Protein AF-A0A8J2Y6F0-F1 (afdb_monomer_lite)

Structure (mmCIF, N/CA/C/O backbone):
data_AF-A0A8J2Y6F0-F1
#
_entry.id   AF-A0A8J2Y6F0-F1
#
loop_
_atom_site.group_PDB
_atom_site.id
_atom_site.type_symbol
_atom_site.label_atom_id
_atom_site.label_alt_id
_atom_site.label_comp_id
_atom_site.label_asym_id
_atom_site.label_entity_id
_atom_site.label_seq_id
_atom_site.pdbx_PDB_ins_code
_atom_site.Cartn_x
_atom_site.Cartn_y
_atom_site.Cartn_z
_atom_site.occupancy
_atom_site.B_iso_or_equiv
_atom_site.auth_seq_id
_atom_site.auth_comp_id
_atom_site.auth_asym_id
_atom_site.auth_atom_id
_atom_site.pdbx_PDB_model_num
ATOM 1 N N . MET A 1 1 ? 3.097 15.045 -37.991 1.00 33.97 1 MET A N 1
ATOM 2 C CA . MET A 1 1 ? 2.426 16.139 -37.262 1.00 33.97 1 MET A CA 1
ATOM 3 C C . MET A 1 1 ? 0.934 15.902 -37.355 1.00 33.97 1 MET A C 1
ATOM 5 O O . MET A 1 1 ? 0.362 16.078 -38.419 1.00 33.97 1 MET A O 1
ATOM 9 N N . GLN A 1 2 ? 0.344 15.370 -36.291 1.00 28.64 2 GLN A N 1
ATOM 10 C CA . GLN A 1 2 ? -1.089 15.116 -36.203 1.00 28.64 2 GLN A CA 1
ATOM 11 C C . GLN A 1 2 ? -1.584 16.047 -35.102 1.00 28.64 2 GLN A C 1
ATOM 13 O O . GLN A 1 2 ? -1.169 15.907 -33.954 1.00 28.64 2 GLN A O 1
ATOM 18 N N . GLU A 1 3 ? -2.361 17.061 -35.470 1.00 32.88 3 GLU A N 1
ATOM 19 C CA . GLU A 1 3 ? -2.980 17.972 -34.513 1.00 32.88 3 GLU A CA 1
ATOM 20 C C . GLU A 1 3 ? -3.905 17.163 -33.602 1.00 32.88 3 GLU A C 1
ATOM 22 O O . GLU A 1 3 ? -4.972 16.693 -34.006 1.00 32.88 3 GLU A O 1
ATOM 27 N N . TRP A 1 4 ? -3.486 16.978 -32.352 1.00 39.47 4 TRP A N 1
ATOM 28 C CA . TRP A 1 4 ? -4.377 16.509 -31.306 1.00 39.47 4 TRP A CA 1
ATOM 29 C C . TRP A 1 4 ? -5.304 17.673 -30.969 1.00 39.47 4 TRP A C 1
ATOM 31 O O . TRP A 1 4 ? -5.035 18.470 -30.071 1.00 39.47 4 TRP A O 1
ATOM 41 N N . GLY A 1 5 ? -6.419 17.772 -31.699 1.00 36.03 5 GLY A N 1
ATOM 42 C CA . GLY A 1 5 ? -7.583 18.519 -31.227 1.00 36.03 5 GLY A CA 1
ATOM 43 C C . GLY A 1 5 ? -8.000 18.024 -29.831 1.00 36.03 5 GLY A C 1
ATOM 44 O O . GLY A 1 5 ? -7.470 17.018 -29.350 1.00 36.03 5 GLY A O 1
ATOM 45 N N . PRO A 1 6 ? -8.968 18.670 -29.157 1.00 39.59 6 PRO A N 1
ATOM 46 C CA . PRO A 1 6 ? -9.480 18.237 -27.856 1.00 39.59 6 PRO A CA 1
ATOM 47 C C . PRO A 1 6 ? -10.317 16.948 -28.001 1.00 39.59 6 PRO A C 1
ATOM 49 O O . PRO A 1 6 ? -11.498 16.883 -27.660 1.00 39.59 6 PRO A O 1
ATOM 52 N N . GLY A 1 7 ? -9.705 15.897 -28.544 1.00 43.66 7 GLY A N 1
ATOM 53 C CA . GLY A 1 7 ? -10.195 14.543 -28.569 1.00 43.66 7 GLY A CA 1
ATOM 54 C C . GLY A 1 7 ? -10.335 14.100 -27.128 1.00 43.66 7 GLY A C 1
ATOM 55 O O . GLY A 1 7 ? -9.389 14.152 -26.343 1.00 43.66 7 GLY A O 1
ATOM 56 N N . ARG A 1 8 ? -11.559 13.719 -26.763 1.00 51.03 8 ARG A N 1
ATOM 57 C CA . ARG A 1 8 ? -11.894 13.188 -25.442 1.00 51.03 8 ARG A CA 1
ATOM 58 C C . ARG A 1 8 ? -10.820 12.174 -25.039 1.00 51.03 8 ARG A C 1
ATOM 60 O O . ARG A 1 8 ? -10.757 11.112 -25.654 1.00 51.03 8 ARG A O 1
ATOM 67 N N . MET A 1 9 ? -10.017 12.487 -24.016 1.00 57.59 9 MET A N 1
ATOM 68 C CA . MET A 1 9 ? -9.113 11.522 -23.384 1.00 57.59 9 MET A CA 1
ATOM 69 C C . MET A 1 9 ? -9.951 10.313 -22.960 1.00 57.59 9 MET A C 1
ATOM 71 O O . MET A 1 9 ? -10.716 10.361 -21.993 1.00 57.59 9 MET A O 1
ATOM 75 N N . ARG A 1 10 ? -9.883 9.240 -23.747 1.00 61.06 10 ARG A N 1
ATOM 76 C CA . ARG A 1 10 ? -10.585 7.988 -23.482 1.00 61.06 10 ARG A CA 1
ATOM 77 C C . ARG A 1 10 ? -9.564 7.019 -22.922 1.00 61.06 10 ARG A C 1
ATOM 79 O O . ARG A 1 10 ? -8.790 6.429 -23.668 1.00 61.06 10 ARG A O 1
ATOM 86 N N . ILE A 1 11 ? -9.582 6.868 -21.601 1.00 66.06 11 ILE A N 1
ATOM 87 C CA . ILE A 1 11 ? -8.831 5.811 -20.931 1.00 66.06 11 ILE A CA 1
ATOM 88 C C . ILE A 1 11 ? -9.394 4.480 -21.419 1.00 66.06 11 ILE A C 1
ATOM 90 O O . ILE A 1 11 ? -10.582 4.198 -21.233 1.00 66.06 11 ILE A O 1
ATOM 94 N N . ASN A 1 12 ? -8.550 3.659 -22.038 1.00 74.81 12 ASN A N 1
ATOM 95 C CA . ASN A 1 12 ? -8.919 2.282 -22.316 1.00 74.81 12 ASN A CA 1
ATOM 96 C C . ASN A 1 12 ? -8.483 1.432 -21.122 1.00 74.81 12 ASN A C 1
ATOM 98 O O . ASN A 1 12 ? -7.314 1.080 -20.985 1.00 74.81 12 ASN A O 1
ATOM 102 N N . PHE A 1 13 ? -9.443 1.147 -20.242 1.00 71.19 13 PHE A N 1
ATOM 103 C CA . PHE A 1 13 ? -9.216 0.382 -19.021 1.00 71.19 13 PHE A CA 1
ATOM 104 C C . PHE A 1 13 ? -8.583 -0.986 -19.298 1.00 71.19 13 PHE A C 1
ATOM 106 O O . PHE A 1 13 ? -7.584 -1.323 -18.667 1.00 71.19 13 PHE A O 1
ATOM 113 N N . TYR A 1 14 ? -9.116 -1.726 -20.276 1.00 76.94 14 TYR A N 1
ATOM 114 C CA . TYR A 1 14 ? -8.583 -3.034 -20.650 1.00 76.94 14 TYR A CA 1
ATOM 115 C C . TYR A 1 14 ? -7.112 -2.924 -21.019 1.00 76.94 14 TYR A C 1
ATOM 117 O O . TYR A 1 14 ? -6.299 -3.648 -20.463 1.00 76.94 14 TYR A O 1
ATOM 125 N N . ARG A 1 15 ? -6.764 -1.928 -21.843 1.00 81.38 15 ARG A N 1
ATOM 126 C CA . ARG A 1 15 ? -5.374 -1.650 -22.207 1.00 81.38 15 ARG A CA 1
ATOM 127 C C . ARG A 1 15 ? -4.509 -1.329 -20.989 1.00 81.38 15 ARG A C 1
ATOM 129 O O . ARG A 1 15 ? -3.403 -1.832 -20.885 1.00 81.38 15 ARG A O 1
ATOM 136 N N . SER A 1 16 ? -4.999 -0.522 -20.048 1.00 82.62 16 SER A N 1
ATOM 137 C CA . SER A 1 16 ? -4.238 -0.189 -18.836 1.00 82.62 16 SER A CA 1
ATOM 138 C C . SER A 1 16 ? -3.972 -1.393 -17.942 1.00 82.62 16 SER A C 1
ATOM 140 O O . SER A 1 16 ? -2.879 -1.500 -17.394 1.00 82.62 16 SER A O 1
ATOM 142 N N . VAL A 1 17 ? -4.941 -2.299 -17.800 1.00 82.31 17 VAL A N 1
ATOM 143 C CA . VAL A 1 17 ? -4.759 -3.526 -17.016 1.00 82.31 17 VAL A CA 1
ATOM 144 C C . VAL A 1 17 ? -3.869 -4.517 -17.745 1.00 82.31 17 VAL A C 1
ATOM 146 O O . VAL A 1 17 ? -2.958 -5.057 -17.127 1.00 82.31 17 VAL A O 1
ATOM 149 N N . THR A 1 18 ? -4.064 -4.723 -19.048 1.00 85.12 18 THR A N 1
ATOM 150 C CA . THR A 1 18 ? -3.201 -5.618 -19.829 1.00 85.12 18 THR A CA 1
ATOM 151 C C . THR A 1 18 ? -1.766 -5.107 -19.876 1.00 85.12 18 THR A C 1
ATOM 153 O O . THR A 1 18 ? -0.846 -5.899 -19.713 1.00 85.12 18 THR A O 1
ATOM 156 N N . ASP A 1 19 ? -1.559 -3.793 -20.016 1.00 85.88 19 ASP A N 1
ATOM 157 C CA . ASP A 1 19 ? -0.230 -3.174 -19.960 1.00 85.88 19 ASP A CA 1
ATOM 158 C C . ASP A 1 19 ? 0.395 -3.345 -18.565 1.00 85.88 19 ASP A C 1
ATOM 160 O O . ASP A 1 19 ? 1.592 -3.608 -18.458 1.00 85.88 19 ASP A O 1
ATOM 164 N N . ALA A 1 20 ? -0.400 -3.222 -17.495 1.00 87.50 20 ALA A N 1
ATOM 165 C CA . ALA A 1 20 ? 0.067 -3.397 -16.122 1.00 87.50 20 ALA A CA 1
ATOM 166 C C . ALA A 1 20 ? 0.508 -4.838 -15.832 1.00 87.50 20 ALA A C 1
ATOM 168 O O . ALA A 1 20 ? 1.613 -5.060 -15.335 1.00 87.50 20 ALA A O 1
ATOM 169 N N . TRP A 1 21 ? -0.326 -5.814 -16.192 1.00 87.56 21 TRP A N 1
ATOM 170 C CA . TRP A 1 21 ? -0.010 -7.238 -16.072 1.00 87.56 21 TRP A CA 1
ATOM 171 C C . TRP A 1 21 ? 1.165 -7.633 -16.963 1.00 87.56 21 TRP A C 1
ATOM 173 O O . TRP A 1 21 ? 2.107 -8.276 -16.504 1.00 87.56 21 TRP A O 1
ATOM 183 N N . GLY A 1 22 ? 1.149 -7.192 -18.223 1.00 89.00 22 GLY A N 1
ATOM 184 C CA . GLY A 1 22 ? 2.233 -7.421 -19.168 1.00 89.00 22 GLY A CA 1
ATOM 185 C C . GLY A 1 22 ? 3.555 -6.878 -18.635 1.00 89.00 22 GLY A C 1
ATOM 186 O O . GLY A 1 22 ? 4.560 -7.584 -18.666 1.00 89.00 22 GLY A O 1
ATOM 187 N N . PHE A 1 23 ? 3.564 -5.673 -18.069 1.00 91.12 23 PHE A N 1
ATOM 188 C CA . PHE A 1 23 ? 4.764 -5.119 -17.455 1.00 91.12 23 PHE A CA 1
ATOM 189 C C . PHE A 1 23 ? 5.248 -5.949 -16.258 1.00 91.12 23 PHE A C 1
ATOM 191 O O . PHE A 1 23 ? 6.434 -6.272 -16.188 1.00 91.12 23 PHE A O 1
ATOM 198 N N . ALA A 1 24 ? 4.339 -6.336 -15.358 1.00 90.81 24 ALA A N 1
ATOM 199 C CA . ALA A 1 24 ? 4.670 -7.124 -14.174 1.00 90.81 24 ALA A CA 1
ATOM 200 C C . ALA A 1 24 ? 5.313 -8.479 -14.521 1.00 90.81 24 ALA A C 1
ATOM 202 O O . ALA A 1 24 ? 6.271 -8.882 -13.865 1.00 90.81 24 ALA A O 1
ATOM 203 N N . VAL A 1 25 ? 4.833 -9.144 -15.579 1.00 91.25 25 VAL A N 1
ATOM 204 C CA . VAL A 1 25 ? 5.362 -10.437 -16.044 1.00 91.25 25 VAL A CA 1
ATOM 205 C C . VAL A 1 25 ? 6.669 -10.265 -16.824 1.00 91.25 25 VAL A C 1
ATOM 207 O O . VAL A 1 25 ? 7.698 -10.823 -16.449 1.00 91.25 25 VAL A O 1
ATOM 210 N N . HIS A 1 26 ? 6.674 -9.462 -17.893 1.00 91.75 26 HIS A N 1
ATOM 211 C CA . HIS A 1 26 ? 7.817 -9.388 -18.816 1.00 91.75 26 HIS A CA 1
ATOM 212 C C . HIS A 1 26 ? 9.032 -8.674 -18.218 1.00 91.75 26 HIS A C 1
ATOM 214 O O . HIS A 1 26 ? 10.158 -8.864 -18.676 1.00 91.75 26 HIS A O 1
ATOM 220 N N . ARG A 1 27 ? 8.822 -7.814 -17.215 1.00 92.62 27 ARG A N 1
ATOM 221 C CA . ARG A 1 27 ? 9.886 -7.039 -16.564 1.00 92.62 27 ARG A CA 1
ATOM 222 C C . ARG A 1 27 ? 10.094 -7.451 -15.110 1.00 92.62 27 ARG A C 1
ATOM 224 O O . ARG A 1 27 ? 10.718 -6.700 -14.362 1.00 92.62 27 ARG A O 1
ATOM 231 N N . PHE A 1 28 ? 9.645 -8.650 -14.724 1.00 91.69 28 PHE A N 1
ATOM 232 C CA . PHE A 1 28 ? 9.736 -9.137 -13.346 1.00 91.69 28 PHE A CA 1
ATOM 233 C C . PHE A 1 28 ? 11.161 -9.067 -12.782 1.00 91.69 28 PHE A C 1
ATOM 235 O O . PHE A 1 28 ? 11.350 -8.575 -11.679 1.00 91.69 28 PHE A O 1
ATOM 242 N N . SER A 1 29 ? 12.178 -9.455 -13.561 1.00 90.12 29 SER A N 1
ATOM 243 C CA . SER A 1 29 ? 13.589 -9.373 -13.140 1.00 90.12 29 SER A CA 1
ATOM 244 C C . SER A 1 29 ? 14.016 -7.945 -12.759 1.00 90.12 29 SER A C 1
ATOM 246 O O . SER A 1 29 ? 14.650 -7.730 -11.727 1.00 90.12 29 SER A O 1
ATOM 248 N N . LEU A 1 30 ? 13.607 -6.944 -13.545 1.00 90.25 30 LEU A N 1
ATOM 249 C CA . LEU A 1 30 ? 13.892 -5.533 -13.269 1.00 90.25 30 LEU A CA 1
ATOM 250 C C . LEU A 1 30 ? 13.129 -5.047 -12.031 1.00 90.25 30 LEU A C 1
ATOM 252 O O . LEU A 1 30 ? 13.694 -4.328 -11.207 1.00 90.25 30 LEU A O 1
ATOM 256 N N . ILE A 1 31 ? 11.865 -5.451 -11.891 1.00 91.50 31 ILE A N 1
ATOM 257 C CA . ILE A 1 31 ? 11.023 -5.094 -10.746 1.00 91.50 31 ILE A CA 1
ATOM 258 C C . ILE A 1 31 ? 11.593 -5.689 -9.461 1.00 91.50 31 ILE A C 1
ATOM 260 O O . ILE A 1 31 ? 11.837 -4.948 -8.513 1.00 91.50 31 ILE A O 1
ATOM 264 N N . ALA A 1 32 ? 11.871 -6.992 -9.457 1.00 90.56 32 ALA A N 1
ATOM 265 C CA . ALA A 1 32 ? 12.467 -7.696 -8.334 1.00 90.56 32 ALA A CA 1
ATOM 266 C C . ALA A 1 32 ? 13.784 -7.034 -7.934 1.00 90.56 32 ALA A C 1
ATOM 268 O O . ALA A 1 32 ? 13.936 -6.695 -6.769 1.00 90.56 32 ALA A O 1
ATOM 269 N N . ARG A 1 33 ? 14.673 -6.735 -8.895 1.00 90.50 33 ARG A N 1
ATOM 270 C CA . ARG A 1 33 ? 15.968 -6.078 -8.649 1.00 90.50 33 ARG A CA 1
ATOM 271 C C . ARG A 1 33 ? 15.852 -4.729 -7.938 1.00 90.50 33 ARG A C 1
ATOM 273 O O . ARG A 1 33 ? 16.706 -4.426 -7.115 1.00 90.50 33 ARG A O 1
ATOM 280 N N . LEU A 1 34 ? 14.846 -3.921 -8.264 1.00 89.62 34 LEU A N 1
ATOM 281 C CA . LEU A 1 34 ? 14.670 -2.595 -7.661 1.00 89.62 34 LEU A CA 1
ATOM 282 C C . LEU A 1 34 ? 13.864 -2.636 -6.359 1.00 89.62 34 LEU A C 1
ATOM 284 O O . LEU A 1 34 ? 14.115 -1.830 -5.469 1.00 89.62 34 LEU A O 1
ATOM 288 N N . ALA A 1 35 ? 12.887 -3.539 -6.255 1.00 89.69 35 ALA A N 1
ATOM 289 C CA . ALA A 1 35 ? 11.915 -3.544 -5.168 1.00 89.69 35 ALA A CA 1
ATOM 290 C C . ALA A 1 35 ? 12.314 -4.432 -3.982 1.00 89.69 35 ALA A C 1
ATOM 292 O O . ALA A 1 35 ? 11.927 -4.114 -2.861 1.00 89.69 35 ALA A O 1
ATOM 293 N N . TRP A 1 36 ? 13.089 -5.507 -4.180 1.00 88.75 36 TRP A N 1
ATOM 294 C CA . TRP A 1 36 ? 13.321 -6.502 -3.123 1.00 88.75 36 TRP A CA 1
ATOM 295 C C . TRP A 1 36 ? 13.898 -5.894 -1.838 1.00 88.75 36 TRP A C 1
ATOM 297 O O . TRP A 1 36 ? 13.400 -6.183 -0.754 1.00 88.75 36 TRP A O 1
ATOM 307 N N . PHE A 1 37 ? 14.907 -5.022 -1.949 1.00 90.00 37 PHE A N 1
ATOM 308 C CA . PHE A 1 37 ? 15.593 -4.455 -0.789 1.00 90.00 37 PHE A CA 1
ATOM 309 C C . PHE A 1 37 ? 14.725 -3.425 -0.045 1.00 90.00 37 PHE A C 1
ATOM 311 O O . PHE A 1 37 ? 14.527 -3.591 1.158 1.00 90.00 37 PHE A O 1
ATOM 318 N N . PRO A 1 38 ? 14.120 -2.415 -0.708 1.00 90.06 38 PRO A N 1
ATOM 319 C CA . PRO A 1 38 ? 13.173 -1.524 -0.036 1.00 90.06 38 PRO A CA 1
ATOM 320 C C . PRO A 1 38 ? 11.974 -2.259 0.574 1.00 90.06 38 PRO A C 1
ATOM 322 O O . PRO A 1 38 ? 11.554 -1.928 1.679 1.00 90.06 38 PRO A O 1
ATOM 325 N N . VAL A 1 39 ? 11.425 -3.269 -0.112 1.00 88.88 39 VAL A N 1
ATOM 326 C CA . VAL A 1 39 ? 10.294 -4.052 0.411 1.00 88.88 39 VAL A CA 1
ATOM 327 C C . VAL A 1 39 ? 10.717 -4.865 1.632 1.00 88.88 39 VAL A C 1
ATOM 329 O O . VAL A 1 39 ? 9.984 -4.884 2.618 1.00 88.88 39 VAL A O 1
ATOM 332 N N . LEU A 1 40 ? 11.911 -5.462 1.621 1.00 88.12 40 LEU A N 1
ATOM 333 C CA . LEU A 1 40 ? 12.469 -6.139 2.791 1.00 88.12 40 LEU A CA 1
ATOM 334 C C . LEU A 1 40 ? 12.586 -5.184 3.988 1.00 88.12 40 LEU A C 1
ATOM 336 O O . LEU A 1 40 ? 12.177 -5.546 5.087 1.00 88.12 40 LEU A O 1
ATOM 340 N N . LEU A 1 41 ? 13.071 -3.955 3.781 1.00 89.25 41 LEU A N 1
ATOM 341 C CA . LEU A 1 41 ? 13.153 -2.945 4.844 1.00 89.25 41 LEU A CA 1
ATOM 342 C C . LEU A 1 41 ? 11.773 -2.570 5.406 1.00 89.25 41 LEU A C 1
ATOM 344 O O . LEU A 1 41 ? 11.628 -2.439 6.619 1.00 89.25 41 LEU A O 1
ATOM 348 N N . ILE A 1 42 ? 10.751 -2.438 4.554 1.00 88.94 42 ILE A N 1
ATOM 349 C CA . ILE A 1 42 ? 9.369 -2.170 4.990 1.00 88.94 42 ILE A CA 1
ATOM 350 C C . ILE A 1 42 ? 8.823 -3.338 5.817 1.00 88.94 42 ILE A C 1
ATOM 352 O O . ILE A 1 42 ? 8.182 -3.113 6.845 1.00 88.94 42 ILE A O 1
ATOM 356 N N . ILE A 1 43 ? 9.092 -4.579 5.400 1.00 85.56 43 ILE A N 1
ATOM 357 C CA . ILE A 1 43 ? 8.699 -5.773 6.155 1.00 85.56 43 ILE A CA 1
ATOM 358 C C . ILE A 1 43 ? 9.395 -5.766 7.519 1.00 85.56 43 ILE A C 1
ATOM 360 O O . ILE A 1 43 ? 8.719 -5.875 8.535 1.00 85.56 43 ILE A O 1
ATOM 364 N N . MET A 1 44 ? 10.713 -5.554 7.563 1.00 86.69 44 MET A N 1
ATOM 365 C CA . MET A 1 44 ? 11.470 -5.483 8.818 1.00 86.69 44 MET A CA 1
ATOM 366 C C . MET A 1 44 ? 10.940 -4.390 9.751 1.00 86.69 44 MET A C 1
ATOM 368 O O . MET A 1 44 ? 10.727 -4.644 10.932 1.00 86.69 44 MET A O 1
ATOM 372 N N . MET A 1 45 ? 10.651 -3.195 9.232 1.00 86.56 45 MET A N 1
ATOM 373 C CA . MET A 1 45 ? 10.080 -2.110 10.035 1.00 86.56 45 MET A CA 1
ATOM 374 C C . MET A 1 45 ? 8.705 -2.488 10.605 1.00 86.56 45 MET A C 1
ATOM 376 O O . MET A 1 45 ? 8.411 -2.204 11.765 1.00 86.56 45 MET A O 1
ATOM 380 N N . SER A 1 46 ? 7.883 -3.167 9.804 1.00 84.06 46 SER A N 1
ATOM 381 C CA . SER A 1 46 ? 6.553 -3.639 10.210 1.00 84.06 46 SER A CA 1
ATOM 382 C C . SER A 1 46 ? 6.630 -4.743 11.273 1.00 84.06 46 SER A C 1
ATOM 384 O O . SER A 1 46 ? 5.783 -4.787 12.158 1.00 84.06 46 SER A O 1
ATOM 386 N N . LEU A 1 47 ? 7.656 -5.602 11.219 1.00 84.56 47 LEU A N 1
ATOM 387 C CA . LEU A 1 47 ? 7.936 -6.627 12.232 1.00 84.56 47 LEU A CA 1
ATOM 388 C C . LEU A 1 47 ? 8.455 -6.024 13.543 1.00 84.56 47 LEU A C 1
ATOM 390 O O . LEU A 1 47 ? 8.159 -6.547 14.611 1.00 84.56 47 LEU A O 1
ATOM 394 N N . LEU A 1 48 ? 9.209 -4.926 13.472 1.00 86.44 48 LEU A N 1
ATOM 395 C CA . LEU A 1 48 ? 9.767 -4.247 14.646 1.00 86.44 48 LEU A CA 1
ATOM 396 C C . LEU A 1 48 ? 8.741 -3.376 15.381 1.00 86.44 48 LEU A C 1
ATOM 398 O O . LEU A 1 48 ? 8.849 -3.195 16.593 1.00 86.44 48 LEU A O 1
ATOM 402 N N . LEU A 1 49 ? 7.745 -2.837 14.674 1.00 87.75 49 LEU A N 1
ATOM 403 C CA . LEU A 1 49 ? 6.802 -1.868 15.236 1.00 87.75 49 LEU A CA 1
ATOM 404 C C . LEU A 1 49 ? 6.061 -2.373 16.495 1.00 87.75 49 LEU A C 1
ATOM 406 O O . LEU A 1 49 ? 6.026 -1.619 17.469 1.00 87.75 49 LEU A O 1
ATOM 410 N N . PRO A 1 50 ? 5.522 -3.611 16.557 1.00 88.44 50 PRO A N 1
ATOM 411 C CA . PRO A 1 50 ? 4.872 -4.114 17.770 1.00 88.44 50 PRO A CA 1
ATOM 412 C C . PRO A 1 50 ? 5.798 -4.123 18.993 1.00 88.44 50 PRO A C 1
ATOM 414 O O . PRO A 1 50 ? 5.378 -3.737 20.081 1.00 88.44 50 PRO A O 1
ATOM 417 N N . TYR A 1 51 ? 7.069 -4.490 18.812 1.00 89.56 51 TYR A N 1
ATOM 418 C CA . TYR A 1 51 ? 8.067 -4.516 19.886 1.00 89.56 51 TYR A CA 1
ATOM 419 C C . TYR A 1 51 ? 8.418 -3.115 20.390 1.00 89.56 51 TYR A C 1
ATOM 421 O O . TYR A 1 51 ? 8.517 -2.895 21.597 1.00 89.56 51 TYR A O 1
ATOM 429 N N . VAL A 1 52 ? 8.538 -2.141 19.481 1.00 88.94 52 VAL A N 1
ATOM 430 C CA . VAL A 1 52 ? 8.743 -0.729 19.848 1.00 88.94 52 VAL A CA 1
ATOM 431 C C . VAL A 1 52 ? 7.559 -0.209 20.664 1.00 88.94 52 VAL A C 1
ATOM 433 O O . VAL A 1 52 ? 7.754 0.441 21.688 1.00 88.94 52 VAL A O 1
ATOM 436 N N . LEU A 1 53 ? 6.331 -0.524 20.250 1.00 89.06 53 LEU A N 1
ATOM 437 C CA . LEU A 1 53 ? 5.127 -0.097 20.962 1.00 89.06 53 LEU A CA 1
ATOM 438 C C . LEU A 1 53 ? 5.003 -0.757 22.343 1.00 89.06 53 LEU A C 1
ATOM 440 O O . LEU A 1 53 ? 4.633 -0.083 23.303 1.00 89.06 53 LEU A O 1
ATOM 444 N N . LEU A 1 54 ? 5.362 -2.038 22.473 1.00 88.06 54 LEU A N 1
ATOM 445 C CA . LEU A 1 54 ? 5.382 -2.722 23.771 1.00 88.06 54 LEU A CA 1
ATOM 446 C C . LEU A 1 54 ? 6.467 -2.168 24.684 1.00 88.06 54 LEU A C 1
ATOM 448 O O . LEU A 1 54 ? 6.243 -2.024 25.881 1.00 88.06 54 LEU A O 1
ATOM 452 N N . THR A 1 55 ? 7.614 -1.812 24.110 1.00 89.94 55 THR A N 1
ATOM 453 C CA . THR A 1 55 ? 8.702 -1.173 24.847 1.00 89.94 55 THR A CA 1
ATOM 454 C C . THR A 1 55 ? 8.255 0.154 25.457 1.00 89.94 55 THR A C 1
ATOM 456 O O . THR A 1 55 ? 8.569 0.446 26.608 1.00 89.94 55 THR A O 1
ATOM 459 N N . ILE A 1 56 ? 7.475 0.940 24.709 1.00 88.94 56 ILE A N 1
ATOM 460 C CA . ILE A 1 56 ? 6.902 2.201 25.197 1.00 88.94 56 ILE A CA 1
ATOM 461 C C . ILE A 1 56 ? 5.890 1.940 26.313 1.00 88.94 56 ILE A C 1
ATOM 463 O O . ILE A 1 56 ? 5.945 2.609 27.338 1.00 88.94 56 ILE A O 1
ATOM 467 N N . LEU A 1 57 ? 5.005 0.957 26.132 1.00 88.31 57 LEU A N 1
ATOM 468 C CA . LEU A 1 57 ? 3.961 0.643 27.107 1.00 88.31 57 LEU A CA 1
ATOM 469 C C . LEU A 1 57 ? 4.523 0.118 28.435 1.00 88.31 57 LEU A C 1
ATOM 471 O O . LEU A 1 57 ? 4.050 0.501 29.498 1.00 88.31 57 LEU A O 1
ATOM 475 N N . ASN A 1 58 ? 5.529 -0.756 28.376 1.00 86.81 58 ASN A N 1
ATOM 476 C CA . ASN A 1 58 ? 6.102 -1.402 29.559 1.00 86.81 58 ASN A CA 1
ATOM 477 C C . ASN A 1 58 ? 7.238 -0.590 30.202 1.00 86.81 58 ASN A C 1
ATOM 479 O O . ASN A 1 58 ? 7.701 -0.940 31.286 1.00 86.81 58 ASN A O 1
ATOM 483 N N . GLY A 1 59 ? 7.740 0.452 29.529 1.00 86.19 59 GLY A N 1
ATOM 484 C CA . GLY A 1 59 ? 8.900 1.229 29.980 1.00 86.19 59 GLY A CA 1
ATOM 485 C C . GLY A 1 59 ? 10.219 0.442 30.008 1.00 86.19 59 GLY A C 1
ATOM 486 O O . GLY A 1 59 ? 11.205 0.916 30.570 1.00 86.19 59 GLY A O 1
ATOM 487 N N . GLN A 1 60 ? 10.251 -0.753 29.416 1.00 89.12 60 GLN A N 1
ATOM 488 C CA . GLN A 1 60 ? 11.407 -1.648 29.339 1.00 89.12 60 GLN A CA 1
ATOM 489 C C . GLN A 1 60 ? 11.549 -2.170 27.914 1.00 89.12 60 GLN A C 1
ATOM 491 O O . GLN A 1 60 ? 10.546 -2.367 27.235 1.00 89.12 60 GLN A O 1
ATOM 496 N N . VAL A 1 61 ? 12.782 -2.399 27.457 1.00 88.44 61 VAL A N 1
ATOM 497 C CA . VAL A 1 61 ? 13.038 -2.912 26.104 1.00 88.44 61 VAL A CA 1
ATOM 498 C C . VAL A 1 61 ? 12.469 -4.324 25.985 1.00 88.44 61 VAL A C 1
ATOM 500 O O . VAL A 1 61 ? 12.943 -5.232 26.656 1.00 88.44 61 VAL A O 1
ATOM 503 N N . VAL A 1 62 ? 11.461 -4.484 25.126 1.00 87.19 62 VAL A N 1
ATOM 504 C CA . VAL A 1 62 ? 10.857 -5.776 24.785 1.00 87.19 62 VAL A CA 1
ATOM 505 C C . VAL A 1 62 ? 11.351 -6.190 23.408 1.00 87.19 62 VAL A C 1
ATOM 507 O O . VAL A 1 62 ? 11.230 -5.435 22.440 1.00 87.19 62 VAL A O 1
ATOM 510 N N . THR A 1 63 ? 11.888 -7.398 23.307 1.00 87.25 63 THR A N 1
ATOM 511 C CA . THR A 1 63 ? 12.486 -7.933 22.084 1.00 87.25 63 THR A CA 1
ATOM 512 C C . THR A 1 63 ? 11.869 -9.272 21.680 1.00 87.25 63 THR A C 1
ATOM 514 O O . THR A 1 63 ? 10.992 -9.818 22.350 1.00 87.25 63 THR A O 1
ATOM 517 N N . ILE A 1 64 ? 12.341 -9.814 20.553 1.00 80.56 64 ILE A N 1
ATOM 518 C CA . ILE A 1 64 ? 11.899 -11.106 20.008 1.00 80.56 64 ILE A CA 1
ATOM 519 C C . ILE A 1 64 ? 12.226 -12.269 20.964 1.00 80.56 64 ILE A C 1
ATOM 521 O O . ILE A 1 64 ? 11.564 -13.300 20.903 1.00 80.56 64 ILE A O 1
ATOM 525 N N . THR A 1 65 ? 13.213 -12.121 21.858 1.00 83.69 65 THR A N 1
ATOM 526 C CA . THR A 1 65 ? 13.540 -13.160 22.851 1.00 83.69 65 THR A CA 1
ATOM 527 C C . THR A 1 65 ? 12.541 -13.219 24.000 1.00 83.69 65 THR A C 1
ATOM 529 O O . THR A 1 65 ? 12.448 -14.249 24.659 1.00 83.69 65 THR A O 1
ATOM 532 N N . ASP A 1 66 ? 11.802 -12.133 24.235 1.00 83.00 66 ASP A N 1
ATOM 533 C CA . ASP A 1 66 ? 10.936 -11.990 25.409 1.00 83.00 66 ASP A CA 1
ATOM 534 C C . ASP A 1 66 ? 9.496 -12.407 25.102 1.00 83.00 66 ASP A C 1
ATOM 536 O O . ASP A 1 66 ? 8.798 -12.951 25.956 1.00 83.00 66 ASP A O 1
ATOM 540 N N . ILE A 1 67 ? 9.039 -12.152 23.873 1.00 86.69 67 ILE A N 1
ATOM 541 C CA . ILE A 1 67 ? 7.682 -12.469 23.433 1.00 86.69 67 ILE A CA 1
ATOM 542 C C . ILE A 1 67 ? 7.646 -12.803 21.939 1.00 86.69 67 ILE A C 1
ATOM 544 O O . ILE A 1 67 ? 8.313 -12.172 21.108 1.00 86.69 67 ILE A O 1
ATOM 548 N N . SER A 1 68 ? 6.820 -13.788 21.580 1.00 84.69 68 SER A N 1
ATOM 549 C CA . SER A 1 68 ? 6.588 -14.130 20.179 1.00 84.69 68 SER A CA 1
ATOM 550 C C . SER A 1 68 ? 5.956 -12.947 19.429 1.00 84.69 68 SER A C 1
ATOM 552 O O . SER A 1 68 ? 5.222 -12.139 20.001 1.00 84.69 68 SER A O 1
ATOM 554 N N . LEU A 1 69 ? 6.208 -12.835 18.123 1.00 79.38 69 LEU A N 1
ATOM 555 C CA . LEU A 1 69 ? 5.657 -11.746 17.304 1.00 79.38 69 LEU A CA 1
ATOM 556 C C . LEU A 1 69 ? 4.119 -11.740 17.294 1.00 79.38 69 LEU A C 1
ATOM 558 O O . LEU A 1 69 ? 3.503 -10.674 17.291 1.00 79.38 69 LEU A O 1
ATOM 562 N N . ALA A 1 70 ? 3.499 -12.922 17.270 1.00 77.25 70 ALA A N 1
ATOM 563 C CA . ALA A 1 70 ? 2.045 -13.056 17.264 1.00 77.25 70 ALA A CA 1
ATOM 564 C C . ALA A 1 70 ? 1.443 -12.549 18.582 1.00 77.25 70 ALA A C 1
ATOM 566 O O . ALA A 1 70 ? 0.479 -11.777 18.579 1.00 77.25 70 ALA A O 1
ATOM 567 N N . ASP A 1 71 ? 2.061 -12.906 19.704 1.00 82.44 71 ASP A N 1
ATO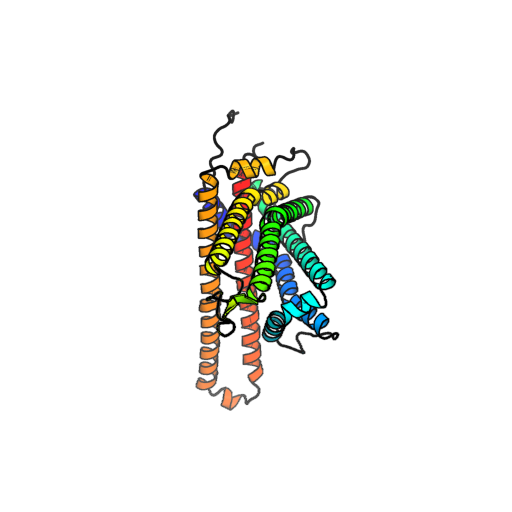M 568 C CA . ASP A 1 71 ? 1.633 -12.439 21.020 1.00 82.44 71 ASP A CA 1
ATOM 569 C C . ASP A 1 71 ? 1.893 -10.937 21.178 1.00 82.44 71 ASP A C 1
ATOM 571 O O . ASP A 1 71 ? 1.041 -10.214 21.693 1.00 82.44 71 ASP A O 1
ATOM 575 N N . ALA A 1 72 ? 3.000 -10.427 20.630 1.00 82.38 72 ALA A N 1
ATOM 576 C CA . ALA A 1 72 ? 3.284 -8.998 20.620 1.00 82.38 72 ALA A CA 1
ATOM 577 C C . ALA A 1 72 ? 2.225 -8.200 19.844 1.00 82.38 72 ALA A C 1
ATOM 579 O O . ALA A 1 72 ? 1.697 -7.201 20.338 1.00 82.38 72 ALA A O 1
ATOM 580 N N . ALA A 1 73 ? 1.868 -8.657 18.641 1.00 81.12 73 ALA A N 1
ATOM 581 C CA . ALA A 1 73 ? 0.835 -8.030 17.822 1.00 81.12 73 ALA A CA 1
ATOM 582 C C . ALA A 1 73 ? -0.545 -8.058 18.502 1.00 81.12 73 ALA A C 1
ATOM 584 O O . ALA A 1 73 ? -1.259 -7.053 18.486 1.00 81.12 73 ALA A O 1
ATOM 585 N N . THR A 1 74 ? -0.919 -9.174 19.134 1.00 84.81 74 THR A N 1
ATOM 586 C CA . THR A 1 74 ? -2.207 -9.276 19.840 1.00 84.81 74 THR A CA 1
ATOM 587 C C . THR A 1 74 ? -2.243 -8.438 21.119 1.00 84.81 74 THR A C 1
ATOM 589 O O . THR A 1 74 ? -3.272 -7.824 21.408 1.00 84.81 74 THR A O 1
ATOM 592 N N . ALA A 1 75 ? -1.134 -8.348 21.858 1.00 84.81 75 ALA A N 1
ATOM 593 C CA . ALA A 1 75 ? -1.011 -7.487 23.031 1.00 84.81 75 ALA A CA 1
ATOM 594 C C . ALA A 1 75 ? -1.175 -6.004 22.662 1.00 84.81 75 ALA A C 1
ATOM 596 O O . ALA A 1 75 ? -1.932 -5.284 23.315 1.00 84.81 75 ALA A O 1
ATOM 597 N N . ILE A 1 76 ? -0.548 -5.558 21.569 1.00 88.31 76 ILE A N 1
ATOM 598 C CA . ILE A 1 76 ? -0.723 -4.192 21.058 1.00 88.31 76 ILE A CA 1
ATOM 599 C C . ILE A 1 76 ? -2.150 -3.940 20.588 1.00 88.31 76 ILE A C 1
ATOM 601 O O . ILE A 1 76 ? -2.705 -2.897 20.916 1.00 88.31 76 ILE A O 1
ATOM 605 N N . ALA A 1 77 ? -2.771 -4.882 19.875 1.00 84.44 77 ALA A N 1
ATOM 606 C CA . ALA A 1 77 ? -4.154 -4.724 19.431 1.00 84.44 77 ALA A CA 1
ATOM 607 C C . ALA A 1 77 ? -5.122 -4.524 20.613 1.00 84.44 77 ALA A C 1
ATOM 609 O O . ALA A 1 77 ? -6.037 -3.707 20.528 1.00 84.44 77 ALA A O 1
ATOM 610 N N . LYS A 1 78 ? -4.895 -5.219 21.736 1.00 86.56 78 LYS A N 1
ATOM 611 C CA . LYS A 1 78 ? -5.686 -5.055 22.968 1.00 86.56 78 LYS A CA 1
ATOM 612 C C . LYS A 1 78 ? -5.420 -3.721 23.667 1.00 86.56 78 LYS A C 1
ATOM 614 O O . LYS A 1 78 ? -6.356 -3.083 24.137 1.00 86.56 78 LYS A O 1
ATOM 619 N N . ASN A 1 79 ? -4.162 -3.283 23.701 1.00 88.06 79 ASN A N 1
ATOM 620 C CA . ASN A 1 79 ? -3.738 -2.090 24.438 1.00 88.06 79 ASN A CA 1
ATOM 621 C C . ASN A 1 79 ? -3.663 -0.818 23.577 1.00 88.06 79 ASN A C 1
ATOM 623 O O . ASN A 1 79 ? -3.187 0.219 24.038 1.00 88.06 79 ASN A O 1
ATOM 627 N N . GLN A 1 80 ? -4.138 -0.865 22.330 1.00 84.44 80 GLN A N 1
ATOM 628 C CA . GLN A 1 80 ? -4.016 0.241 21.382 1.00 84.44 80 GLN A CA 1
ATOM 629 C C . GLN A 1 80 ? -4.691 1.520 21.892 1.00 84.44 80 GLN A C 1
ATOM 631 O O . GLN A 1 80 ? -4.123 2.599 21.750 1.00 84.44 80 GLN A O 1
ATOM 636 N N . ALA A 1 81 ? -5.873 1.412 22.504 1.00 84.38 81 ALA A N 1
ATOM 637 C CA . ALA A 1 81 ? -6.580 2.567 23.057 1.00 84.38 81 ALA A CA 1
ATOM 638 C C . ALA A 1 81 ? -5.777 3.241 24.182 1.00 84.38 81 ALA A C 1
ATOM 640 O O . ALA A 1 81 ? -5.587 4.455 24.162 1.00 84.38 81 ALA A O 1
ATOM 641 N N . LEU A 1 82 ? -5.220 2.438 25.093 1.00 86.94 82 LEU A N 1
ATOM 642 C CA . LEU A 1 82 ? -4.411 2.914 26.215 1.00 86.94 82 LEU A CA 1
ATOM 643 C C . LEU A 1 82 ? -3.115 3.593 25.743 1.00 86.94 82 LEU A C 1
ATOM 645 O O . LEU A 1 82 ? -2.742 4.637 26.271 1.00 86.94 82 LEU A O 1
ATOM 649 N N . LEU A 1 83 ? -2.468 3.061 24.699 1.00 86.44 83 LEU A N 1
ATOM 650 C CA . LEU A 1 83 ? -1.304 3.698 24.068 1.00 86.44 83 LEU A CA 1
ATOM 651 C C . LEU A 1 83 ? -1.620 5.098 23.532 1.00 86.44 83 LEU A C 1
ATOM 653 O O . LEU A 1 83 ? -0.816 6.017 23.686 1.00 86.44 83 LEU A O 1
ATOM 657 N N . TRP A 1 84 ? -2.776 5.266 22.889 1.00 86.44 84 TRP A N 1
ATOM 658 C CA . TRP A 1 84 ? -3.195 6.562 22.356 1.00 86.44 84 TRP A CA 1
ATOM 659 C C . TRP A 1 84 ? -3.583 7.552 23.450 1.00 86.44 84 TRP A C 1
ATOM 661 O O . TRP A 1 84 ? -3.321 8.741 23.290 1.00 86.44 84 TRP A O 1
ATOM 671 N N . GLU A 1 85 ? -4.163 7.076 24.548 1.00 88.62 85 GLU A N 1
ATOM 672 C CA . GLU A 1 85 ? -4.548 7.911 25.685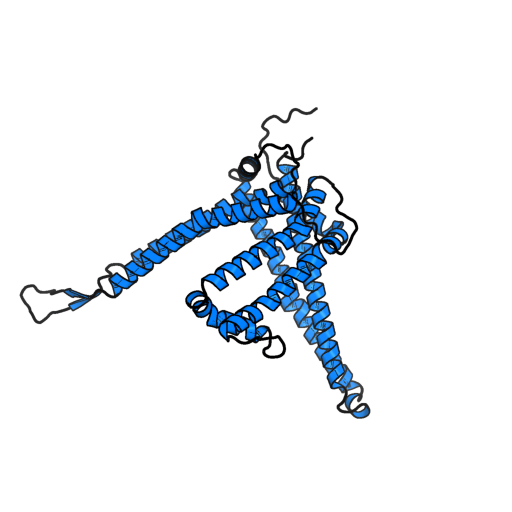 1.00 88.62 85 GLU A CA 1
ATOM 673 C C . GLU A 1 85 ? -3.325 8.395 26.479 1.00 88.62 85 GLU A C 1
ATOM 675 O O . GLU A 1 85 ? -3.179 9.589 26.730 1.00 88.62 85 GLU A O 1
ATOM 680 N N . GLN A 1 86 ? -2.402 7.489 26.816 1.00 90.50 86 GLN A N 1
ATOM 681 C CA . GLN A 1 86 ? -1.247 7.800 27.667 1.00 90.50 86 GLN A CA 1
ATOM 682 C C . GLN A 1 86 ? -0.062 8.397 26.894 1.00 90.50 86 GLN A C 1
ATOM 684 O O . GLN A 1 86 ? 0.695 9.203 27.434 1.00 90.50 86 GLN A O 1
ATOM 689 N N . HIS A 1 87 ? 0.106 8.031 25.619 1.00 89.94 87 HIS A N 1
ATOM 690 C CA . HIS A 1 87 ? 1.273 8.398 24.809 1.00 89.94 87 HIS A CA 1
ATOM 691 C C . HIS A 1 87 ? 0.896 9.001 23.451 1.00 89.94 87 HIS A C 1
ATOM 693 O O . HIS A 1 87 ? 1.583 8.769 22.453 1.00 89.94 87 HIS A O 1
ATOM 699 N N . PHE A 1 88 ? -0.159 9.824 23.404 1.00 87.56 88 PHE A N 1
ATOM 700 C CA . PHE A 1 88 ? -0.675 10.434 22.171 1.00 87.56 88 PHE A CA 1
ATOM 701 C C . PHE A 1 88 ? 0.418 11.042 21.273 1.00 87.56 88 PHE A C 1
ATOM 703 O O . PHE A 1 88 ? 0.499 10.728 20.086 1.00 87.56 88 PHE A O 1
ATOM 710 N N . GLY A 1 89 ? 1.289 11.889 21.838 1.00 88.69 89 GLY A N 1
ATOM 711 C CA . GLY A 1 89 ? 2.341 12.578 21.081 1.00 88.69 89 GLY A CA 1
ATOM 712 C C . GLY A 1 89 ? 3.358 11.618 20.458 1.00 88.69 89 GLY A C 1
ATOM 713 O O . GLY A 1 89 ? 3.685 11.739 19.277 1.00 88.69 89 GLY A O 1
ATOM 714 N N . THR A 1 90 ? 3.808 10.622 21.224 1.00 88.56 90 THR A N 1
ATOM 715 C CA . THR A 1 90 ? 4.748 9.594 20.756 1.00 88.56 90 THR A CA 1
ATOM 716 C C . THR A 1 90 ? 4.112 8.711 19.686 1.00 88.56 90 THR A C 1
ATOM 718 O O . THR A 1 90 ? 4.732 8.452 18.656 1.00 88.56 90 THR A O 1
ATOM 721 N N . MET A 1 91 ? 2.855 8.302 19.881 1.00 88.00 91 MET A N 1
ATOM 722 C CA . MET A 1 91 ? 2.096 7.508 18.911 1.00 88.00 91 MET A CA 1
ATOM 723 C C . MET A 1 91 ? 1.899 8.260 17.597 1.00 88.00 91 MET A C 1
ATOM 725 O O . MET A 1 91 ? 2.087 7.693 16.519 1.00 88.00 91 MET A O 1
ATOM 729 N N . LEU A 1 92 ? 1.559 9.547 17.666 1.00 87.69 92 LEU A N 1
ATOM 730 C CA . LEU A 1 92 ? 1.411 10.386 16.484 1.00 87.69 92 LEU A CA 1
ATOM 731 C C . LEU A 1 92 ? 2.748 10.537 15.749 1.00 87.69 92 LEU A C 1
ATOM 733 O O . LEU A 1 92 ? 2.800 10.321 14.539 1.00 87.69 92 LEU A O 1
ATOM 737 N N . ALA A 1 93 ? 3.833 10.831 16.469 1.00 88.50 93 ALA A N 1
ATOM 738 C CA . ALA A 1 93 ? 5.166 10.958 15.883 1.00 88.50 93 ALA A CA 1
ATOM 739 C C . ALA A 1 93 ? 5.628 9.656 15.208 1.00 88.50 93 ALA A C 1
ATOM 741 O O . ALA A 1 93 ? 6.081 9.691 14.064 1.00 88.50 93 ALA A O 1
ATOM 742 N N . LEU A 1 94 ? 5.461 8.506 15.871 1.00 89.00 94 LEU A N 1
ATOM 743 C CA . LEU A 1 94 ? 5.820 7.197 15.321 1.00 89.00 94 LEU A CA 1
ATOM 744 C C . LEU A 1 94 ? 5.003 6.847 14.081 1.00 89.00 94 LEU A C 1
ATOM 746 O O . LEU A 1 94 ? 5.574 6.396 13.091 1.00 89.00 94 LEU A O 1
ATOM 750 N N . ASN A 1 95 ? 3.690 7.085 14.096 1.00 86.81 95 ASN A N 1
ATOM 751 C CA . ASN A 1 95 ? 2.843 6.816 12.936 1.00 86.81 95 ASN A CA 1
ATOM 752 C C . ASN A 1 95 ? 3.203 7.711 11.747 1.00 86.81 95 ASN A C 1
ATOM 754 O O . ASN A 1 95 ? 3.324 7.218 10.626 1.00 86.81 95 ASN A O 1
ATOM 758 N N . VAL A 1 96 ? 3.430 9.008 11.980 1.00 87.19 96 VAL A N 1
ATOM 759 C CA . VAL A 1 96 ? 3.851 9.941 10.924 1.00 87.19 96 VAL A CA 1
ATOM 760 C C . VAL A 1 96 ? 5.216 9.541 10.366 1.00 87.19 96 VAL A C 1
ATOM 762 O O . VAL A 1 96 ? 5.377 9.464 9.148 1.00 87.19 96 VAL A O 1
ATOM 765 N N . LEU A 1 97 ? 6.188 9.239 11.228 1.00 89.00 97 LEU A N 1
ATOM 766 C CA . LEU A 1 97 ? 7.535 8.851 10.810 1.00 89.00 97 LEU A CA 1
ATOM 767 C C . LEU A 1 97 ? 7.523 7.521 10.050 1.00 89.00 97 LEU A C 1
ATOM 769 O O . LEU A 1 97 ? 8.108 7.435 8.971 1.00 89.00 97 LEU A O 1
ATOM 773 N N . SER A 1 98 ? 6.802 6.520 10.559 1.00 88.38 98 SER A N 1
ATOM 774 C CA . SER A 1 98 ? 6.603 5.223 9.903 1.00 88.38 98 SER A CA 1
ATOM 775 C C . SER A 1 98 ? 5.951 5.386 8.528 1.00 88.38 98 SER A C 1
ATOM 777 O O . SER A 1 98 ? 6.415 4.811 7.540 1.00 88.38 98 SER A O 1
ATOM 779 N N . TYR A 1 99 ? 4.929 6.240 8.421 1.00 87.06 99 TYR A N 1
ATOM 780 C CA . TYR A 1 99 ? 4.262 6.522 7.155 1.00 87.06 99 TYR A CA 1
ATOM 781 C C . TYR A 1 99 ? 5.187 7.225 6.153 1.00 87.06 99 TYR A C 1
ATOM 783 O O . TYR A 1 99 ? 5.263 6.823 4.989 1.00 87.06 99 TYR A O 1
ATOM 791 N N . VAL A 1 100 ? 5.925 8.252 6.588 1.00 89.44 100 VAL A N 1
ATOM 792 C CA . VAL A 1 100 ? 6.887 8.977 5.743 1.00 89.44 100 VAL A CA 1
ATOM 793 C C . VAL A 1 100 ? 7.994 8.042 5.267 1.00 89.44 100 VAL A C 1
ATOM 795 O O . VAL A 1 100 ? 8.289 8.015 4.071 1.00 89.44 100 VAL A O 1
ATOM 798 N N . PHE A 1 101 ? 8.569 7.245 6.169 1.00 89.50 101 PHE A N 1
ATOM 799 C CA . PHE A 1 101 ? 9.631 6.300 5.840 1.00 89.50 101 PHE A CA 1
ATOM 800 C C . PHE A 1 101 ? 9.135 5.222 4.873 1.00 89.50 101 PHE A C 1
ATOM 802 O O . PHE A 1 101 ? 9.748 5.022 3.826 1.00 89.50 101 PHE A O 1
ATOM 809 N N . SER A 1 102 ? 7.981 4.605 5.148 1.00 88.69 102 SER A N 1
ATOM 810 C CA . SER A 1 102 ? 7.359 3.615 4.255 1.00 88.69 102 SER A CA 1
ATOM 811 C C . SER A 1 102 ? 7.092 4.197 2.873 1.00 88.69 102 SER A C 1
ATOM 813 O O . SER A 1 102 ? 7.441 3.594 1.861 1.00 88.69 102 SER A O 1
ATOM 815 N N . THR A 1 103 ? 6.527 5.404 2.807 1.00 87.56 103 THR A N 1
ATOM 816 C CA . THR A 1 103 ? 6.223 6.061 1.530 1.00 87.56 103 THR A CA 1
ATOM 817 C C . THR A 1 103 ? 7.496 6.412 0.763 1.00 87.56 103 THR A C 1
ATOM 819 O O . THR A 1 103 ? 7.527 6.298 -0.461 1.00 87.56 103 THR A O 1
ATOM 822 N N . LEU A 1 104 ? 8.567 6.800 1.457 1.00 90.06 104 LEU A N 1
ATOM 823 C CA . LEU A 1 104 ? 9.867 7.064 0.846 1.00 90.06 104 LEU A CA 1
ATOM 824 C C . LEU A 1 104 ? 10.521 5.773 0.332 1.00 90.06 104 LEU A C 1
ATOM 826 O O . LEU A 1 104 ? 11.041 5.763 -0.787 1.00 90.06 104 LEU A O 1
ATOM 830 N N . MET A 1 105 ? 10.427 4.673 1.086 1.00 90.88 105 MET A N 1
ATOM 831 C CA . MET A 1 105 ? 10.857 3.346 0.637 1.00 90.88 105 MET A CA 1
ATOM 832 C C . MET A 1 105 ? 10.070 2.902 -0.599 1.00 90.88 105 MET A C 1
ATOM 834 O O . MET A 1 105 ? 10.683 2.498 -1.586 1.00 90.88 105 MET A O 1
ATOM 838 N N . TYR A 1 106 ? 8.743 3.073 -0.614 1.00 89.94 106 TYR A N 1
ATOM 839 C CA . TYR A 1 106 ? 7.920 2.818 -1.799 1.00 89.94 106 TYR A CA 1
ATOM 840 C C . TYR A 1 106 ? 8.343 3.680 -2.984 1.00 89.94 106 TYR A C 1
ATOM 842 O O . TYR A 1 106 ? 8.557 3.166 -4.082 1.00 89.94 106 TYR A O 1
ATOM 850 N N . ALA A 1 107 ? 8.524 4.984 -2.771 1.00 89.62 107 ALA A N 1
ATOM 851 C CA . ALA A 1 107 ? 8.940 5.900 -3.821 1.00 89.62 107 ALA A CA 1
ATOM 852 C C . ALA A 1 107 ? 10.268 5.460 -4.454 1.00 89.62 107 ALA A C 1
ATOM 854 O O . ALA A 1 107 ? 10.392 5.532 -5.678 1.00 89.62 107 ALA A O 1
ATOM 855 N N . SER A 1 108 ? 11.220 4.977 -3.646 1.00 90.88 108 SER A N 1
ATOM 856 C CA . SER A 1 108 ? 12.586 4.652 -4.079 1.00 90.88 108 SER A CA 1
ATOM 857 C C . SER A 1 108 ? 12.666 3.646 -5.232 1.00 90.88 108 SER A C 1
ATOM 859 O O . SER A 1 108 ? 13.555 3.753 -6.072 1.00 90.88 108 SER A O 1
ATOM 861 N N . PHE A 1 109 ? 11.721 2.711 -5.334 1.00 90.44 109 PHE A N 1
ATOM 862 C CA . PHE A 1 109 ? 11.664 1.764 -6.450 1.00 90.44 109 PHE A CA 1
ATOM 863 C C . PHE A 1 109 ? 10.497 2.050 -7.398 1.00 90.44 109 PHE A C 1
ATOM 865 O O . PHE A 1 109 ? 10.621 1.866 -8.609 1.00 90.44 109 PHE A O 1
ATOM 872 N N . LEU A 1 110 ? 9.377 2.561 -6.885 1.00 91.12 110 LEU A N 1
ATOM 873 C CA . LEU A 1 110 ? 8.175 2.799 -7.676 1.00 91.12 110 LEU A CA 1
ATOM 874 C C . LEU A 1 110 ? 8.366 3.954 -8.668 1.00 91.12 110 LEU A C 1
ATOM 876 O O . LEU A 1 110 ? 7.949 3.846 -9.817 1.00 91.12 110 LEU A O 1
ATOM 880 N N . VAL A 1 111 ? 9.056 5.033 -8.284 1.00 90.69 111 VAL A N 1
ATOM 881 C CA . VAL A 1 111 ? 9.317 6.168 -9.186 1.00 90.69 111 VAL A CA 1
ATOM 882 C C . VAL A 1 111 ? 10.186 5.758 -10.388 1.00 90.69 111 VAL A C 1
ATOM 884 O O . VAL A 1 111 ? 9.781 6.049 -11.519 1.00 90.69 111 VAL A O 1
ATOM 887 N N . PRO A 1 112 ? 11.329 5.060 -10.222 1.00 90.62 112 PRO A N 1
ATOM 888 C CA . PRO A 1 112 ? 12.081 4.513 -11.352 1.00 90.62 112 PRO A CA 1
ATOM 889 C C . PRO A 1 112 ? 11.254 3.576 -12.244 1.00 90.62 112 PRO A C 1
ATOM 891 O O . PRO A 1 112 ? 11.309 3.707 -13.467 1.00 90.62 112 PRO A O 1
ATOM 894 N N . LEU A 1 113 ? 10.442 2.684 -11.663 1.00 91.44 113 LEU A N 1
ATOM 895 C CA . LEU A 1 113 ? 9.588 1.765 -12.426 1.00 91.44 113 LEU A CA 1
ATOM 896 C C . LEU A 1 113 ? 8.518 2.496 -13.244 1.00 91.44 113 LEU A C 1
ATOM 898 O O . LEU A 1 113 ? 8.290 2.170 -14.411 1.00 91.44 113 LEU A O 1
ATOM 902 N N . ILE A 1 114 ? 7.879 3.517 -12.670 1.00 90.44 114 ILE A N 1
ATOM 903 C CA . ILE A 1 114 ? 6.892 4.321 -13.399 1.00 90.44 114 ILE A CA 1
ATOM 904 C C . ILE A 1 114 ? 7.583 5.116 -14.513 1.00 90.44 114 ILE A C 1
ATOM 906 O O . ILE A 1 114 ? 7.041 5.241 -15.604 1.00 90.44 114 ILE A O 1
ATOM 910 N N . ARG A 1 115 ? 8.799 5.629 -14.302 1.00 89.38 115 ARG A N 1
ATOM 911 C CA . ARG A 1 115 ? 9.547 6.317 -15.369 1.00 89.38 115 ARG A CA 1
ATOM 912 C C . ARG A 1 115 ? 9.924 5.378 -16.508 1.00 89.38 115 ARG A C 1
ATOM 914 O O . ARG A 1 115 ? 9.801 5.770 -17.666 1.00 89.38 115 ARG A O 1
ATOM 921 N N . TYR A 1 116 ? 10.328 4.155 -16.188 1.00 91.56 116 TYR A N 1
ATOM 922 C CA . TYR A 1 116 ? 10.628 3.145 -17.194 1.00 91.56 116 TYR A CA 1
ATOM 923 C C . TYR A 1 116 ? 9.379 2.763 -17.993 1.00 91.56 116 TYR A C 1
ATOM 925 O O . TYR A 1 116 ? 9.400 2.768 -19.218 1.00 91.56 116 TYR A O 1
ATOM 933 N N . THR A 1 117 ? 8.253 2.523 -17.324 1.00 90.12 117 THR A N 1
ATOM 934 C CA . THR A 1 117 ? 6.991 2.207 -18.011 1.00 90.12 117 THR A CA 1
ATOM 935 C C . THR A 1 117 ? 6.459 3.387 -18.818 1.00 90.12 117 THR A C 1
ATOM 937 O O . THR A 1 117 ? 6.037 3.210 -19.957 1.00 90.12 117 THR A O 1
ATOM 940 N N . ALA A 1 118 ? 6.448 4.593 -18.255 1.00 87.06 118 ALA A N 1
ATOM 941 C CA . ALA A 1 118 ? 5.851 5.762 -18.890 1.00 87.06 118 ALA A CA 1
ATOM 942 C C . ALA A 1 118 ? 6.705 6.322 -20.034 1.00 87.06 118 ALA A C 1
ATOM 944 O O . ALA A 1 118 ? 6.145 6.722 -21.048 1.00 87.06 118 ALA A O 1
ATOM 945 N N . ARG A 1 119 ? 8.033 6.377 -19.857 1.00 84.00 119 ARG A N 1
ATOM 946 C CA . ARG A 1 119 ? 8.975 7.086 -20.745 1.00 84.00 119 ARG A CA 1
ATOM 947 C C . ARG A 1 119 ? 10.077 6.200 -21.332 1.00 84.00 119 ARG A C 1
ATOM 949 O O . ARG A 1 119 ? 10.913 6.705 -22.065 1.00 84.00 119 ARG A O 1
ATOM 956 N N . GLY A 1 120 ? 10.148 4.921 -20.968 1.00 85.56 120 GLY A N 1
ATOM 957 C CA . GLY A 1 120 ? 11.237 4.039 -21.403 1.00 85.56 120 GLY A CA 1
ATOM 958 C C . GLY A 1 120 ? 12.597 4.349 -20.768 1.00 85.56 120 GLY A C 1
ATOM 959 O O . GLY A 1 120 ? 13.597 3.781 -21.185 1.00 85.56 120 GLY A O 1
ATOM 960 N N . ILE A 1 121 ? 12.663 5.230 -19.761 1.00 86.25 121 ILE A N 1
ATOM 961 C CA . ILE A 1 121 ? 13.934 5.605 -19.123 1.00 86.25 121 ILE A CA 1
ATOM 962 C C . ILE A 1 121 ? 14.410 4.446 -18.252 1.00 86.25 121 ILE A C 1
ATOM 964 O O . ILE A 1 121 ? 13.788 4.147 -17.229 1.00 86.25 121 ILE A O 1
ATOM 968 N N . GLU A 1 122 ? 15.508 3.809 -18.649 1.00 85.69 122 GLU A N 1
ATOM 969 C CA . GLU A 1 122 ? 16.043 2.661 -17.926 1.00 85.69 122 GLU A CA 1
ATOM 970 C C . GLU A 1 122 ? 16.532 3.052 -16.520 1.00 85.69 122 GLU A C 1
ATOM 972 O O . GLU A 1 122 ? 17.260 4.036 -16.347 1.00 85.69 122 GLU A O 1
ATOM 977 N N . PRO A 1 123 ? 16.112 2.310 -15.480 1.00 84.94 123 PRO A N 1
ATOM 978 C CA . PRO A 1 123 ? 16.612 2.494 -14.129 1.00 84.94 123 PRO A CA 1
ATOM 979 C C . PRO A 1 123 ? 18.016 1.895 -13.997 1.00 84.94 123 PRO A C 1
ATOM 981 O O . PRO A 1 123 ? 18.442 1.080 -14.814 1.00 84.94 123 PRO A O 1
ATOM 984 N N . SER A 1 124 ? 18.732 2.256 -12.930 1.00 80.56 124 SER A N 1
ATOM 985 C CA . SER A 1 124 ? 20.091 1.748 -12.732 1.00 80.56 124 SER A CA 1
ATOM 986 C C . SER A 1 124 ? 20.138 0.211 -12.673 1.00 80.56 124 SER A C 1
ATOM 988 O O . SER A 1 124 ? 19.198 -0.454 -12.226 1.00 80.56 124 SER A O 1
ATOM 990 N N . HIS A 1 125 ? 21.255 -0.366 -13.122 1.00 79.88 125 HIS A N 1
ATOM 991 C CA . HIS A 1 125 ? 21.469 -1.818 -13.099 1.00 79.88 125 HIS A CA 1
ATOM 992 C C . HIS A 1 125 ? 21.825 -2.370 -11.712 1.00 79.88 125 HIS A C 1
ATOM 994 O O . HIS A 1 125 ? 21.912 -3.584 -11.544 1.00 79.88 125 HIS A O 1
ATOM 1000 N N . ARG A 1 126 ? 22.033 -1.505 -10.714 1.00 80.44 126 ARG A N 1
ATOM 1001 C CA . ARG A 1 126 ? 22.431 -1.916 -9.364 1.00 80.44 126 ARG A CA 1
ATOM 1002 C C . ARG A 1 126 ? 21.239 -2.538 -8.624 1.00 80.44 126 ARG A C 1
ATOM 1004 O O . ARG A 1 126 ? 20.121 -2.043 -8.727 1.00 80.44 126 ARG A O 1
ATOM 1011 N N . SER A 1 127 ? 21.488 -3.618 -7.884 1.00 66.00 127 SER A N 1
ATOM 1012 C CA . SER A 1 127 ? 20.467 -4.378 -7.143 1.00 66.00 127 SER A CA 1
ATOM 1013 C C . SER A 1 127 ? 20.209 -3.871 -5.723 1.00 66.00 127 SER A C 1
ATOM 1015 O O . SER A 1 127 ? 19.156 -4.159 -5.169 1.00 66.00 127 SER A O 1
ATOM 1017 N N . VAL A 1 128 ? 21.139 -3.114 -5.134 1.00 73.00 128 VAL A N 1
ATOM 1018 C CA . VAL A 1 128 ? 21.015 -2.539 -3.784 1.00 73.00 128 VAL A CA 1
ATOM 1019 C C . VAL A 1 128 ? 21.227 -1.036 -3.879 1.00 73.00 128 VAL A C 1
ATOM 1021 O O . VAL A 1 128 ? 22.329 -0.532 -3.674 1.00 73.00 128 VAL A O 1
ATOM 1024 N N . VAL A 1 129 ? 20.185 -0.306 -4.275 1.00 72.56 129 VAL A N 1
ATOM 1025 C CA . VAL A 1 129 ? 20.211 1.161 -4.292 1.00 72.56 129 VAL A CA 1
ATOM 1026 C C . VAL A 1 129 ? 18.860 1.696 -3.856 1.00 72.56 129 VAL A C 1
ATOM 1028 O O . VAL A 1 129 ? 17.837 1.416 -4.474 1.00 72.56 129 VAL A O 1
ATOM 1031 N N . LEU A 1 130 ? 18.879 2.539 -2.828 1.00 78.88 130 LEU A N 1
ATOM 1032 C CA . LEU A 1 130 ? 17.764 3.423 -2.522 1.00 78.88 130 LEU A CA 1
ATOM 1033 C C . LEU A 1 130 ? 17.879 4.646 -3.427 1.00 78.88 130 LEU A C 1
ATOM 1035 O O . LEU A 1 130 ? 18.684 5.547 -3.185 1.00 78.88 130 LEU A O 1
ATOM 1039 N N . HIS A 1 131 ? 17.096 4.677 -4.503 1.00 76.94 131 HIS A N 1
ATOM 1040 C CA . HIS A 1 131 ? 17.021 5.871 -5.331 1.00 76.94 131 HIS A CA 1
ATOM 1041 C C . HIS A 1 131 ? 16.247 6.945 -4.565 1.00 76.94 131 HIS A C 1
ATOM 1043 O O . HIS A 1 131 ? 15.025 6.921 -4.484 1.00 76.94 131 HIS A O 1
ATOM 1049 N N . ILE A 1 132 ? 16.968 7.902 -3.989 1.00 81.81 132 ILE A N 1
ATOM 1050 C CA . ILE A 1 132 ? 16.384 9.074 -3.340 1.00 81.81 132 ILE A CA 1
ATOM 1051 C C . ILE A 1 132 ? 16.860 10.298 -4.107 1.00 81.81 132 ILE A C 1
ATOM 1053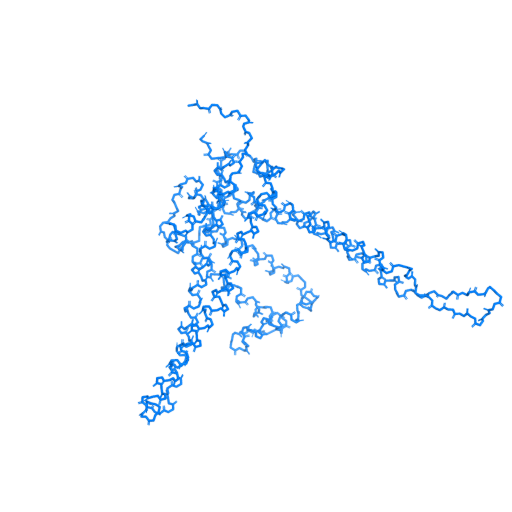 O O . ILE A 1 132 ? 18.024 10.437 -4.465 1.00 81.81 132 ILE A O 1
ATOM 1057 N N . GLY A 1 133 ? 15.928 11.186 -4.423 1.00 83.94 133 GLY A N 1
ATOM 1058 C CA . GLY A 1 133 ? 16.230 12.388 -5.183 1.00 83.94 133 GLY A CA 1
ATOM 1059 C C . GLY A 1 133 ? 15.014 13.295 -5.279 1.00 83.94 133 GLY A C 1
ATOM 1060 O O . GLY A 1 133 ? 13.930 12.909 -4.837 1.00 83.94 133 GLY A O 1
ATOM 1061 N N . PRO A 1 134 ? 15.144 14.473 -5.907 1.00 83.94 134 PRO A N 1
ATOM 1062 C CA . PRO A 1 134 ? 14.085 15.483 -5.917 1.00 83.94 134 PRO A CA 1
ATOM 1063 C C . PRO A 1 134 ? 12.733 14.965 -6.433 1.00 83.94 134 PRO A C 1
ATOM 1065 O O . PRO A 1 134 ? 11.683 15.383 -5.959 1.00 83.94 134 PRO A O 1
ATOM 1068 N N . ARG A 1 135 ? 12.741 14.017 -7.381 1.00 81.50 135 ARG A N 1
ATOM 1069 C CA . ARG A 1 135 ? 11.518 13.406 -7.934 1.00 81.50 135 ARG A CA 1
ATOM 1070 C C . ARG A 1 135 ? 10.804 12.495 -6.927 1.00 81.50 135 ARG A C 1
ATOM 1072 O O . ARG A 1 135 ? 9.581 12.495 -6.874 1.00 81.50 135 ARG A O 1
ATOM 1079 N N . HIS A 1 136 ? 11.558 11.781 -6.094 1.00 87.00 136 HIS A N 1
ATOM 1080 C CA . HIS A 1 136 ? 11.015 10.943 -5.024 1.00 87.00 136 HIS A CA 1
ATOM 1081 C C . HIS A 1 136 ? 10.326 11.801 -3.961 1.00 87.00 136 HIS A C 1
ATOM 1083 O O . HIS A 1 136 ? 9.225 11.473 -3.537 1.00 87.00 136 HIS A O 1
ATOM 1089 N N . PHE A 1 137 ? 10.904 12.959 -3.623 1.00 86.06 137 PHE A N 1
ATOM 1090 C CA . PHE A 1 137 ? 10.263 13.932 -2.733 1.00 86.06 137 PHE A CA 1
ATOM 1091 C C . PHE A 1 137 ? 9.014 14.571 -3.348 1.00 86.06 137 PHE A C 1
ATOM 1093 O O . PHE A 1 137 ? 8.044 14.801 -2.637 1.00 86.06 137 PHE A O 1
ATOM 1100 N N . LYS A 1 138 ? 8.984 14.806 -4.668 1.00 86.44 138 LYS A N 1
ATOM 1101 C CA . LYS A 1 138 ? 7.758 15.246 -5.358 1.00 86.44 138 LYS A CA 1
ATOM 1102 C C . LYS A 1 138 ? 6.664 14.181 -5.317 1.00 86.44 138 LYS A C 1
ATOM 1104 O O . LYS A 1 138 ? 5.514 14.517 -5.055 1.00 86.44 138 LYS A O 1
ATOM 1109 N N . PHE A 1 139 ? 7.014 12.916 -5.552 1.00 87.19 139 PHE A N 1
ATOM 1110 C CA . PHE A 1 139 ? 6.088 11.791 -5.421 1.00 87.19 139 PHE A CA 1
ATOM 1111 C C . PHE A 1 139 ? 5.561 11.667 -3.983 1.00 87.19 139 PHE A C 1
ATOM 1113 O O . PHE A 1 139 ? 4.352 11.581 -3.776 1.00 87.19 139 PHE A O 1
ATOM 1120 N N . LEU A 1 140 ? 6.456 11.725 -2.994 1.00 87.94 140 LEU A N 1
ATOM 1121 C CA . LEU A 1 140 ? 6.128 11.697 -1.569 1.00 87.94 140 LEU A CA 1
ATOM 1122 C C . LEU A 1 140 ? 5.203 12.857 -1.193 1.00 87.94 140 LEU A C 1
ATOM 1124 O O . LEU A 1 140 ? 4.142 12.628 -0.627 1.00 87.94 140 LEU A O 1
ATOM 1128 N N . GLY A 1 141 ? 5.562 14.087 -1.564 1.00 86.44 141 GLY A N 1
ATOM 1129 C CA . GLY A 1 141 ? 4.764 15.281 -1.302 1.00 86.44 141 GLY A CA 1
ATOM 1130 C C . GLY A 1 141 ? 3.391 15.219 -1.968 1.00 86.44 141 GLY A C 1
ATOM 1131 O O . GLY A 1 141 ? 2.394 15.534 -1.332 1.00 86.44 141 GLY A O 1
ATOM 1132 N N . ALA A 1 142 ? 3.306 14.736 -3.211 1.00 86.88 142 ALA A N 1
ATOM 1133 C CA . ALA A 1 142 ? 2.030 14.519 -3.889 1.00 86.88 142 ALA A CA 1
ATOM 1134 C C . ALA A 1 142 ? 1.180 13.443 -3.192 1.00 86.88 142 ALA A C 1
ATOM 1136 O O . ALA A 1 142 ? -0.028 13.613 -3.044 1.00 86.88 142 ALA A O 1
ATOM 1137 N N . THR A 1 143 ? 1.795 12.358 -2.724 1.00 87.38 143 THR A N 1
ATOM 1138 C CA . THR A 1 143 ? 1.105 11.289 -1.984 1.00 87.38 143 THR A CA 1
ATOM 1139 C C . THR A 1 143 ? 0.603 11.790 -0.630 1.00 87.38 143 THR A C 1
ATOM 1141 O O . THR A 1 143 ? -0.563 11.611 -0.297 1.00 87.38 143 THR A O 1
ATOM 1144 N N . LEU A 1 144 ? 1.446 12.494 0.128 1.00 87.69 144 LEU A N 1
ATOM 1145 C CA . LEU A 1 144 ? 1.081 13.093 1.412 1.00 87.69 144 LEU A CA 1
ATOM 1146 C C . LEU A 1 144 ? -0.012 14.146 1.257 1.00 87.69 144 LEU A C 1
ATOM 1148 O O . LEU A 1 144 ? -0.962 14.151 2.028 1.00 87.69 144 LEU A O 1
ATOM 1152 N N . LEU A 1 145 ? 0.085 15.010 0.246 1.00 87.38 145 LEU A N 1
ATOM 1153 C CA . LEU A 1 145 ? -0.911 16.048 0.004 1.00 87.38 145 LEU A CA 1
ATOM 1154 C C . LEU A 1 145 ? -2.246 15.435 -0.416 1.00 87.38 145 LEU A C 1
ATOM 1156 O O . LEU A 1 145 ? -3.283 15.879 0.061 1.00 87.38 145 LEU A O 1
ATOM 1160 N N . THR A 1 146 ? -2.247 14.405 -1.266 1.00 85.81 146 THR A N 1
ATOM 1161 C CA . THR A 1 146 ? -3.491 13.732 -1.679 1.00 85.81 146 THR A CA 1
ATOM 1162 C C . THR A 1 146 ? -4.156 13.005 -0.517 1.00 85.81 146 THR A C 1
ATOM 1164 O O . THR A 1 146 ? -5.331 13.256 -0.253 1.00 85.81 146 THR A O 1
ATOM 1167 N N . VAL A 1 147 ? -3.414 12.179 0.226 1.00 85.50 147 VAL A N 1
ATOM 1168 C CA . VAL A 1 147 ? -3.939 11.472 1.405 1.00 85.50 147 VAL A CA 1
ATOM 1169 C C . VAL A 1 147 ? -4.359 12.460 2.492 1.00 85.50 147 VAL A C 1
ATOM 1171 O O . VAL A 1 147 ? -5.469 12.364 3.005 1.00 85.50 147 VAL A O 1
ATOM 1174 N N . GLY A 1 148 ? -3.524 13.458 2.783 1.00 85.56 148 GLY A N 1
ATOM 1175 C CA . GLY A 1 148 ? -3.809 14.506 3.759 1.00 85.56 148 GLY A CA 1
ATOM 1176 C C . GLY A 1 148 ? -5.027 15.348 3.384 1.00 85.56 148 GLY A C 1
ATOM 1177 O O . GLY A 1 148 ? -5.856 15.619 4.242 1.00 85.56 148 GLY A O 1
ATOM 1178 N N . SER A 1 149 ? -5.208 15.699 2.106 1.00 84.94 149 SER A N 1
ATOM 1179 C CA . SER A 1 149 ? -6.389 16.451 1.650 1.00 84.94 149 SER A CA 1
ATOM 1180 C C . SER A 1 149 ? -7.661 15.614 1.745 1.00 84.94 149 SER A C 1
ATOM 1182 O O . SER A 1 149 ? -8.682 16.115 2.199 1.00 84.94 149 SER A O 1
ATOM 1184 N N . ILE A 1 150 ? -7.611 14.337 1.351 1.00 84.94 150 ILE A N 1
ATOM 1185 C CA . ILE A 1 150 ? -8.743 13.408 1.506 1.00 84.94 150 ILE A CA 1
ATOM 1186 C C . ILE A 1 150 ? -9.093 13.261 2.990 1.00 84.94 150 ILE A C 1
ATOM 1188 O O . ILE A 1 150 ? -10.266 13.306 3.356 1.00 84.94 150 ILE A O 1
ATOM 1192 N N . PHE A 1 151 ? -8.085 13.128 3.852 1.00 83.69 151 PHE A N 1
ATOM 1193 C CA . PHE A 1 151 ? -8.292 13.019 5.287 1.00 83.69 151 PHE A CA 1
ATOM 1194 C C . PHE A 1 151 ? -8.919 14.293 5.872 1.00 83.69 151 PHE A C 1
ATOM 1196 O O . PHE A 1 151 ? -9.977 14.225 6.489 1.00 83.69 151 PHE A O 1
ATOM 1203 N N . LEU A 1 152 ? -8.317 15.459 5.632 1.00 85.88 152 LEU A N 1
ATOM 1204 C CA . LEU A 1 152 ? -8.753 16.735 6.205 1.00 85.88 152 LEU A CA 1
ATOM 1205 C C . LEU A 1 152 ? -10.100 17.219 5.661 1.00 85.88 152 LEU A C 1
ATOM 1207 O O . LEU A 1 152 ? -10.876 17.802 6.408 1.00 85.88 152 LEU A O 1
ATOM 1211 N N . LEU A 1 153 ? -10.389 17.000 4.376 1.00 85.44 153 LEU A N 1
ATOM 1212 C CA . LEU A 1 153 ? -11.615 17.511 3.755 1.00 85.44 153 LEU A CA 1
ATOM 1213 C C . LEU A 1 153 ? -12.807 16.566 3.911 1.00 85.44 153 LEU A C 1
ATOM 1215 O O . LEU A 1 153 ? -13.941 17.023 3.803 1.00 85.44 153 LEU A O 1
ATOM 1219 N N . LEU A 1 154 ? -12.575 15.265 4.122 1.00 83.00 154 LEU A N 1
ATOM 1220 C CA . LEU A 1 154 ? -13.645 14.259 4.114 1.00 83.00 154 LEU A CA 1
ATOM 1221 C C . LEU A 1 154 ? -13.713 13.478 5.421 1.00 83.00 154 LEU A C 1
ATOM 1223 O O . LEU A 1 154 ? -14.765 13.446 6.051 1.00 83.00 154 LEU A O 1
ATOM 1227 N N . TRP A 1 155 ? -12.606 12.868 5.850 1.00 78.69 155 TRP A N 1
ATOM 1228 C CA . TRP A 1 155 ? -12.604 12.053 7.067 1.00 78.69 155 TRP A CA 1
ATOM 1229 C C . TRP A 1 155 ? -12.737 12.889 8.332 1.00 78.69 155 TRP A C 1
ATOM 1231 O O . TRP A 1 155 ? -13.538 12.548 9.194 1.00 78.69 155 TRP A O 1
ATOM 1241 N N . MET A 1 156 ? -11.985 13.982 8.448 1.00 82.00 156 MET A N 1
ATOM 1242 C CA . MET A 1 156 ? -11.974 14.811 9.650 1.00 82.00 156 MET A CA 1
ATOM 1243 C C . MET A 1 156 ? -13.353 15.426 9.945 1.00 82.00 156 MET A C 1
ATOM 1245 O O . MET A 1 156 ? -13.813 15.253 11.072 1.00 82.00 156 MET A O 1
ATOM 1249 N N . PRO A 1 157 ? -14.077 16.041 8.984 1.00 83.69 157 PRO A N 1
ATOM 1250 C CA . PRO A 1 157 ? -15.424 16.545 9.241 1.00 83.69 157 PRO A CA 1
ATOM 1251 C C . PRO A 1 157 ? -16.380 15.438 9.674 1.00 83.69 157 PRO A C 1
ATOM 1253 O O . PRO A 1 157 ? -17.135 15.623 10.618 1.00 83.69 157 PRO A O 1
ATOM 1256 N N . VAL A 1 158 ? -16.306 14.265 9.039 1.00 82.44 158 VAL A N 1
ATOM 1257 C CA . VAL A 1 158 ? -17.162 13.124 9.383 1.00 82.44 158 VAL A CA 1
ATOM 1258 C C . VAL A 1 158 ? -16.856 12.624 10.787 1.00 82.44 158 VAL A C 1
ATOM 1260 O O . VAL A 1 158 ? -17.793 12.432 11.552 1.00 82.44 158 VAL A O 1
ATOM 1263 N N . MET A 1 159 ? -15.578 12.458 11.145 1.00 79.44 159 MET A N 1
ATOM 1264 C CA . MET A 1 159 ? -15.180 12.027 12.487 1.00 79.44 159 MET A CA 1
ATOM 1265 C C . MET A 1 159 ? -15.641 13.019 13.551 1.00 79.44 159 MET A C 1
ATOM 1267 O O . MET A 1 159 ? -16.210 12.606 14.560 1.00 79.44 159 MET A O 1
ATOM 1271 N N . ILE A 1 160 ? -15.452 14.317 13.303 1.00 83.81 160 ILE A N 1
ATOM 1272 C CA . ILE A 1 160 ? -15.909 15.384 14.196 1.00 83.81 160 ILE A CA 1
ATOM 1273 C C . ILE A 1 160 ? -17.433 15.327 14.338 1.00 83.81 160 ILE A C 1
ATOM 1275 O O . ILE A 1 160 ? -17.936 15.264 15.455 1.00 83.81 160 ILE A O 1
ATOM 1279 N N . SER A 1 161 ? -18.178 15.271 13.231 1.00 81.62 161 SER A N 1
ATOM 1280 C CA . SER A 1 161 ? -19.640 15.169 13.267 1.00 81.62 161 SER A CA 1
ATOM 1281 C C . SER A 1 161 ? -20.116 13.917 13.999 1.00 81.62 161 SER A C 1
ATOM 1283 O O . SER A 1 161 ? -21.035 14.010 14.803 1.00 81.62 161 SER A O 1
ATOM 1285 N N . THR A 1 162 ? -19.497 12.754 13.773 1.00 80.56 162 THR A N 1
ATOM 1286 C CA . THR A 1 162 ? -19.865 11.528 14.495 1.00 80.56 162 THR A CA 1
ATOM 1287 C C . THR A 1 162 ? -19.568 11.634 15.982 1.00 80.56 162 THR A C 1
ATOM 1289 O O . THR A 1 162 ? -20.407 11.233 16.776 1.00 80.56 162 THR A O 1
ATOM 1292 N N . PHE A 1 163 ? -18.432 12.230 16.356 1.00 81.06 163 PHE A N 1
ATOM 1293 C CA . PHE A 1 163 ? -18.065 12.441 17.752 1.00 81.06 163 PHE A CA 1
ATOM 1294 C C . PHE A 1 163 ? -19.073 13.351 18.464 1.00 81.06 163 PHE A C 1
ATOM 1296 O O . PHE A 1 163 ? -19.570 12.990 19.525 1.00 81.06 163 PHE A O 1
ATOM 1303 N N . PHE A 1 164 ? -19.446 14.478 17.845 1.00 81.62 164 PHE A N 1
ATOM 1304 C CA . PHE A 1 164 ? -20.468 15.382 18.383 1.00 81.62 164 PHE A CA 1
ATOM 1305 C C . PHE A 1 164 ? -21.852 14.728 18.474 1.00 81.62 164 PHE A C 1
ATOM 1307 O O . PHE A 1 164 ? -22.571 14.927 19.450 1.00 81.62 164 PHE A O 1
ATOM 1314 N N . ILE A 1 165 ? -22.253 13.943 17.469 1.00 80.12 165 ILE A N 1
ATOM 1315 C CA . ILE A 1 165 ? -23.531 13.221 17.518 1.00 80.12 165 ILE A CA 1
ATOM 1316 C C . ILE A 1 165 ? -23.513 12.205 18.660 1.00 80.12 165 ILE A C 1
ATOM 1318 O O . ILE A 1 165 ? -24.484 12.118 19.404 1.00 80.12 165 ILE A O 1
ATOM 1322 N N . ASP A 1 166 ? -22.427 11.448 18.815 1.00 79.19 166 ASP A N 1
ATOM 1323 C CA . ASP A 1 166 ? -22.324 10.436 19.863 1.00 79.19 166 ASP A CA 1
ATOM 1324 C C . ASP A 1 166 ? -22.299 11.066 21.264 1.00 79.19 166 ASP A C 1
ATOM 1326 O O . ASP A 1 166 ? -22.967 10.539 22.152 1.00 79.19 166 ASP A O 1
ATOM 1330 N N . SER A 1 167 ? -21.639 12.217 21.457 1.00 79.44 167 SER A N 1
ATOM 1331 C CA . SER A 1 167 ? -21.674 12.937 22.738 1.00 79.44 167 SER A CA 1
ATOM 1332 C C . SER A 1 167 ? -23.079 13.444 23.070 1.00 79.44 167 SER A C 1
ATOM 1334 O O . SER A 1 167 ? -23.577 13.191 24.160 1.00 79.44 167 SER A O 1
ATOM 1336 N N . HIS A 1 168 ? -23.771 14.075 22.115 1.00 75.19 168 HIS A N 1
ATOM 1337 C CA . HIS A 1 168 ? -25.128 14.580 22.348 1.00 75.19 168 HIS A CA 1
ATOM 1338 C C . HIS A 1 168 ? -26.163 13.466 22.541 1.00 75.19 168 HIS A C 1
ATOM 1340 O O . HIS A 1 168 ? -27.082 13.620 23.342 1.00 75.19 168 HIS A O 1
ATOM 1346 N N . VAL A 1 169 ? -26.023 12.338 21.837 1.00 73.44 169 VAL A N 1
ATOM 1347 C CA . VAL A 1 169 ? -26.881 11.164 22.051 1.00 73.44 169 VAL A CA 1
ATOM 1348 C C . VAL A 1 169 ? -26.618 10.554 23.425 1.00 73.44 169 VAL A C 1
ATOM 1350 O O . VAL A 1 169 ? -27.575 10.208 24.111 1.00 73.44 169 VAL A O 1
ATOM 1353 N N . ALA A 1 170 ? -25.357 10.447 23.850 1.00 73.38 170 ALA A N 1
ATOM 1354 C CA . ALA A 1 170 ? -25.022 9.958 25.184 1.00 73.38 170 ALA A CA 1
ATOM 1355 C C . ALA A 1 170 ? -25.610 10.865 26.276 1.00 73.38 170 ALA A C 1
ATOM 1357 O O . ALA A 1 170 ? -26.242 10.364 27.205 1.00 73.38 170 ALA A O 1
ATOM 1358 N N . ASP A 1 171 ? -25.486 12.184 26.130 1.00 75.38 171 ASP A N 1
ATOM 1359 C CA . ASP A 1 171 ? -26.072 13.153 27.060 1.00 75.38 171 ASP A CA 1
ATOM 1360 C C . ASP A 1 171 ? -27.602 13.034 27.111 1.00 75.38 171 ASP A C 1
ATOM 1362 O O . ASP A 1 171 ? -28.174 12.967 28.197 1.00 75.38 171 ASP A O 1
ATOM 1366 N N . ALA A 1 172 ? -28.265 12.918 25.955 1.00 67.75 172 ALA A N 1
ATOM 1367 C CA . ALA A 1 172 ? -29.720 12.775 25.859 1.00 67.75 172 ALA A CA 1
ATOM 1368 C C . ALA A 1 172 ? -30.253 11.423 26.379 1.00 67.75 172 ALA A C 1
ATOM 1370 O O . ALA A 1 172 ? -31.386 11.338 26.849 1.00 67.75 172 ALA A O 1
ATOM 1371 N N . MET A 1 173 ? -29.451 10.355 26.305 1.00 67.88 173 MET A N 1
ATOM 1372 C CA . MET A 1 173 ? -29.768 9.067 26.937 1.00 67.88 173 MET A CA 1
ATOM 1373 C C . MET A 1 173 ? -29.606 9.117 28.461 1.00 67.88 173 MET A C 1
ATOM 1375 O O . MET A 1 173 ? -30.292 8.385 29.177 1.00 67.88 173 MET A O 1
ATOM 1379 N N . ASN A 1 174 ? -28.701 9.964 28.955 1.00 72.31 174 ASN A N 1
ATOM 1380 C CA . ASN A 1 174 ? -28.420 10.113 30.378 1.00 72.31 174 ASN A CA 1
ATOM 1381 C C . ASN A 1 174 ? -29.348 11.126 31.069 1.00 72.31 174 ASN A C 1
ATOM 1383 O O . ASN A 1 174 ? -29.559 11.020 32.280 1.00 72.31 174 ASN A O 1
ATOM 1387 N N . THR A 1 175 ? -29.943 12.073 30.335 1.00 70.00 175 THR A N 1
ATOM 1388 C CA . THR A 1 175 ? -30.984 12.957 30.870 1.00 70.00 175 THR A CA 1
ATOM 1389 C C . THR A 1 175 ? -32.302 12.203 31.036 1.00 70.00 175 THR A C 1
ATOM 1391 O O . THR A 1 175 ? -32.944 11.749 30.087 1.00 70.00 175 THR A O 1
ATOM 1394 N N . LYS A 1 176 ? -32.711 12.065 32.296 1.00 64.31 176 LYS A N 1
ATOM 1395 C CA . LYS A 1 176 ? -33.982 11.467 32.702 1.00 64.31 176 LYS A CA 1
ATOM 1396 C C . LYS A 1 176 ? -34.964 12.583 33.035 1.00 64.31 176 LYS A C 1
ATOM 1398 O O . LYS A 1 176 ? -34.669 13.405 33.901 1.00 64.31 176 LYS A O 1
ATOM 1403 N N . TYR A 1 177 ? -36.117 12.598 32.378 1.00 66.38 177 TYR A N 1
ATOM 1404 C CA . TYR A 1 177 ? -37.196 13.531 32.687 1.00 66.38 177 TYR A CA 1
ATOM 1405 C C . TYR A 1 177 ? -38.269 12.809 33.497 1.00 66.38 177 TYR A C 1
ATOM 1407 O O . TYR A 1 177 ? -38.663 11.695 33.162 1.00 66.38 177 TYR A O 1
ATOM 1415 N N . ALA A 1 178 ? -38.728 13.442 34.574 1.00 60.12 178 ALA A N 1
ATOM 1416 C CA . ALA A 1 178 ? -39.937 13.022 35.266 1.00 60.12 178 ALA A CA 1
ATOM 1417 C C . ALA A 1 178 ? -41.127 13.635 34.523 1.00 60.12 178 ALA A C 1
ATOM 1419 O O . ALA A 1 178 ? -41.295 14.856 34.524 1.00 60.12 178 ALA A O 1
ATOM 1420 N N . VAL A 1 179 ? -41.916 12.798 33.859 1.00 65.94 179 VAL A N 1
ATOM 1421 C CA . VAL A 1 179 ? -43.169 13.202 33.220 1.00 65.94 179 VAL A CA 1
ATOM 1422 C C . VAL A 1 179 ? -44.308 12.777 34.140 1.00 65.94 179 VAL A C 1
ATOM 1424 O O . VAL A 1 179 ? -44.296 11.665 34.668 1.00 65.94 179 VAL A O 1
ATOM 1427 N N . PHE A 1 180 ? -45.267 13.677 34.352 1.00 68.56 180 PHE A N 1
ATOM 1428 C CA . PHE A 1 180 ? -46.515 13.400 35.062 1.00 68.56 180 PHE A CA 1
ATOM 1429 C C . PHE A 1 180 ? -47.608 13.190 34.005 1.00 68.56 180 PHE A C 1
ATOM 1431 O O . PHE A 1 180 ? -48.038 14.175 33.402 1.00 68.56 180 PHE A O 1
ATOM 1438 N N . PRO A 1 181 ? -48.017 11.940 33.712 1.00 64.81 181 PRO A N 1
ATOM 1439 C CA . PRO A 1 181 ? -49.007 11.654 32.674 1.00 64.81 181 PRO A CA 1
ATOM 1440 C C . PRO A 1 181 ? -50.392 12.223 33.011 1.00 64.81 181 PRO A C 1
ATOM 1442 O O . PRO A 1 181 ? -51.096 12.668 32.109 1.00 64.81 181 PRO A O 1
ATOM 1445 N N . ASP A 1 182 ? -50.744 12.263 34.301 1.00 66.62 182 ASP A N 1
ATOM 1446 C CA . ASP A 1 182 ? -51.949 12.905 34.828 1.00 66.62 182 ASP A CA 1
ATOM 1447 C C . ASP A 1 182 ? -51.573 14.173 35.601 1.00 66.62 182 ASP A C 1
ATOM 1449 O O . ASP A 1 182 ? -50.883 14.112 36.621 1.00 66.62 182 ASP A O 1
ATOM 1453 N N . ALA A 1 183 ? -52.062 15.330 35.145 1.00 61.84 183 ALA A N 1
ATOM 1454 C CA . ALA A 1 183 ? -51.794 16.624 35.783 1.00 61.84 183 ALA A CA 1
ATOM 1455 C C . ALA A 1 183 ? -52.321 16.713 37.232 1.00 61.84 183 ALA A C 1
ATOM 1457 O O . ALA A 1 183 ? -51.799 17.497 38.024 1.00 61.84 183 ALA A O 1
ATOM 1458 N N . ASP A 1 184 ? -53.305 15.877 37.584 1.00 64.81 184 ASP A N 1
ATOM 1459 C CA . ASP A 1 184 ? -53.975 15.867 38.889 1.00 64.81 184 ASP A CA 1
ATOM 1460 C C . ASP A 1 184 ? -53.457 14.766 39.845 1.00 64.81 184 ASP A C 1
ATOM 1462 O O . ASP A 1 184 ? -53.954 14.639 40.966 1.00 64.81 184 ASP A O 1
ATOM 1466 N N . SER A 1 185 ? -52.455 1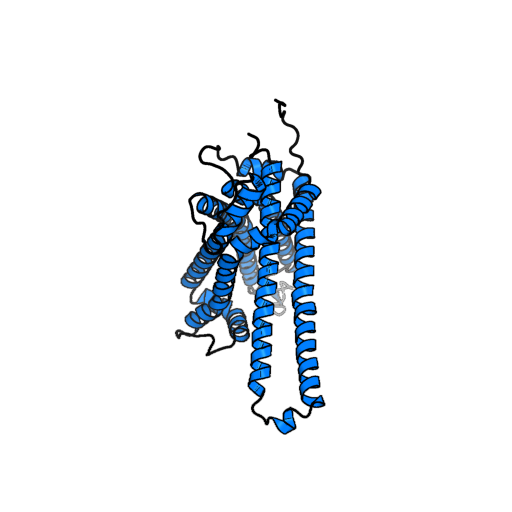3.964 39.446 1.00 53.53 185 SER A N 1
ATOM 1467 C CA . SER A 1 185 ? -51.935 12.844 40.249 1.00 53.53 185 SER A CA 1
ATOM 1468 C C . SER A 1 185 ? -50.429 12.944 40.511 1.00 53.53 185 SER A C 1
ATOM 1470 O O . SER A 1 185 ? -49.593 12.730 39.638 1.00 53.53 185 SER A O 1
ATOM 1472 N N . LEU A 1 186 ? -50.063 13.170 41.778 1.00 58.81 186 LEU A N 1
ATOM 1473 C CA . LEU A 1 186 ? -48.671 13.146 42.260 1.00 58.81 186 LEU A CA 1
ATOM 1474 C C . LEU A 1 186 ? -48.061 11.729 42.308 1.00 58.81 186 LEU A C 1
ATOM 1476 O O . LEU A 1 186 ? -46.870 11.586 42.583 1.00 58.81 186 LEU A O 1
ATOM 1480 N N . HIS A 1 187 ? -48.859 10.682 42.073 1.00 56.31 187 HIS A N 1
ATOM 1481 C CA . HIS A 1 187 ? -48.439 9.283 42.220 1.00 56.31 187 HIS A CA 1
ATOM 1482 C C . HIS A 1 187 ? -48.012 8.611 40.907 1.00 56.31 187 HIS A C 1
ATOM 1484 O O . HIS A 1 187 ? -47.417 7.535 40.949 1.00 56.31 187 HIS A O 1
ATOM 1490 N N . SER A 1 188 ? -48.263 9.232 39.754 1.00 56.69 188 SER A N 1
ATOM 1491 C CA . SER A 1 188 ? -47.811 8.750 38.445 1.00 56.69 188 SER A CA 1
ATOM 1492 C C . SER A 1 188 ? -46.589 9.546 37.989 1.00 56.69 188 SER A C 1
ATOM 1494 O O . SER A 1 188 ? -46.705 10.465 37.184 1.00 56.69 188 SER A O 1
ATOM 1496 N N . VAL A 1 189 ? -45.415 9.229 38.538 1.00 53.34 189 VAL A N 1
ATOM 1497 C CA . VAL A 1 189 ? -44.141 9.766 38.040 1.00 53.34 189 VAL A CA 1
ATOM 1498 C C . VAL A 1 189 ? -43.531 8.734 37.106 1.00 53.34 189 VAL A C 1
ATOM 1500 O O . VAL A 1 189 ? -43.055 7.694 37.562 1.00 53.34 189 VAL A O 1
ATOM 1503 N N . GLU A 1 190 ? -43.531 9.014 35.806 1.00 62.75 190 GLU A N 1
ATOM 1504 C CA . GLU A 1 190 ? -42.835 8.183 34.830 1.00 62.75 190 GLU A CA 1
ATOM 1505 C C . GLU A 1 190 ? -41.479 8.814 34.505 1.00 62.75 190 GLU A C 1
ATOM 1507 O O . GLU A 1 190 ? -41.384 9.980 34.119 1.00 62.75 190 GLU A O 1
ATOM 1512 N N . ILE A 1 191 ? -40.405 8.050 34.705 1.00 58.19 191 ILE A N 1
ATOM 1513 C CA . ILE A 1 191 ? -39.054 8.490 34.360 1.00 58.19 191 ILE A CA 1
ATOM 1514 C C . ILE A 1 191 ? -38.801 8.096 32.907 1.00 58.19 191 ILE A C 1
ATOM 1516 O O . ILE A 1 191 ? -38.425 6.959 32.620 1.00 58.19 191 ILE A O 1
ATOM 1520 N N . VAL A 1 192 ? -39.001 9.042 31.995 1.00 60.72 192 VAL A N 1
ATOM 1521 C CA . VAL A 1 192 ? -38.812 8.840 30.556 1.00 60.72 192 VAL A CA 1
ATOM 1522 C C . VAL A 1 192 ? -37.406 9.311 30.171 1.00 60.72 192 VAL A C 1
ATOM 1524 O O . VAL A 1 192 ? -36.936 10.362 30.618 1.00 60.72 192 VAL A O 1
ATOM 1527 N N . SER A 1 193 ? -36.692 8.517 29.368 1.00 59.88 193 SER A N 1
ATOM 1528 C CA . SER A 1 193 ? -35.401 8.947 28.811 1.00 59.88 193 SER A CA 1
ATOM 1529 C C . SER A 1 193 ? -35.636 10.079 27.811 1.00 59.88 193 SER A C 1
ATOM 1531 O O . SER A 1 193 ? -36.568 9.983 27.015 1.00 59.88 193 SER A O 1
ATOM 1533 N N . GLY A 1 194 ? -34.777 11.100 27.787 1.00 60.00 194 GLY A N 1
ATOM 1534 C CA . GLY A 1 194 ? -34.890 12.233 26.860 1.00 60.00 194 GLY A CA 1
ATOM 1535 C C . GLY A 1 194 ? -34.808 11.896 25.366 1.00 60.00 194 GLY A C 1
ATOM 1536 O O . GLY A 1 194 ? -34.976 12.777 24.525 1.00 60.00 194 GLY A O 1
ATOM 1537 N N . LEU A 1 195 ? -34.529 10.642 25.006 1.00 65.62 195 LEU A N 1
ATOM 1538 C CA . LEU A 1 195 ? -34.326 10.222 23.628 1.00 65.62 195 LEU A CA 1
ATOM 1539 C C . LEU A 1 195 ? -35.639 9.746 22.974 1.00 65.62 195 LEU A C 1
ATOM 1541 O O . LEU A 1 195 ? -35.962 8.561 22.994 1.00 65.62 195 LEU A O 1
ATOM 1545 N N . GLU A 1 196 ? -36.369 10.657 22.325 1.00 61.22 196 GLU A N 1
ATOM 1546 C CA . GLU A 1 196 ? -37.635 10.331 21.637 1.00 61.22 196 GLU A CA 1
ATOM 1547 C C . GLU A 1 196 ? -37.461 9.478 20.358 1.00 61.22 196 GLU A C 1
ATOM 1549 O O . GLU A 1 196 ? -38.394 8.796 19.940 1.00 61.22 196 GLU A O 1
ATOM 1554 N N . SER A 1 197 ? -36.280 9.459 19.711 1.00 66.06 197 SER A N 1
ATOM 1555 C CA . SER A 1 197 ? -36.056 8.634 18.504 1.00 66.06 197 SER A CA 1
ATOM 1556 C C . SER A 1 197 ? -34.609 8.145 18.311 1.00 66.06 197 SER A C 1
ATOM 1558 O O . SER A 1 197 ? -33.863 8.607 17.446 1.00 66.06 197 SER A O 1
ATOM 1560 N N . ALA A 1 198 ? -34.211 7.107 19.055 1.00 68.69 198 ALA A N 1
ATOM 1561 C CA . ALA A 1 198 ? -32.921 6.418 18.862 1.00 68.69 198 ALA A CA 1
ATOM 1562 C C . ALA A 1 198 ? -32.651 6.023 17.394 1.00 68.69 198 ALA A C 1
ATOM 1564 O O . ALA A 1 198 ? -31.525 6.101 16.896 1.00 68.69 198 ALA A O 1
ATOM 1565 N N . LEU A 1 199 ? -33.713 5.633 16.684 1.00 76.56 199 LEU A N 1
ATOM 1566 C CA . LEU A 1 199 ? -33.668 5.212 15.287 1.00 76.56 199 LEU A CA 1
ATOM 1567 C C . LEU A 1 199 ? -33.296 6.370 14.345 1.00 76.56 199 LEU A C 1
ATOM 1569 O O . LEU A 1 199 ? -32.494 6.171 13.434 1.00 76.56 199 LEU A O 1
ATOM 1573 N N . GLY A 1 200 ? -33.801 7.586 14.586 1.00 76.81 200 GLY A N 1
ATOM 1574 C CA . GLY A 1 200 ? -33.496 8.765 13.768 1.00 76.81 200 GLY A CA 1
ATOM 1575 C C . GLY A 1 200 ? -32.007 9.119 13.796 1.00 76.81 200 GLY A C 1
ATOM 1576 O O . GLY A 1 200 ? -31.389 9.318 12.748 1.00 76.81 200 GLY A O 1
ATOM 1577 N N . PHE A 1 201 ? -31.393 9.086 14.982 1.00 74.62 201 PHE A N 1
ATOM 1578 C CA . PHE A 1 201 ? -29.952 9.304 15.142 1.00 74.62 201 PHE A CA 1
ATOM 1579 C C . PHE A 1 201 ? -29.110 8.172 14.547 1.00 74.62 201 PHE A C 1
ATOM 1581 O O . PHE A 1 201 ? -28.068 8.432 13.940 1.00 74.62 201 PHE A O 1
ATOM 1588 N N . ALA A 1 202 ? -29.550 6.917 14.677 1.00 79.06 202 ALA A N 1
ATOM 1589 C CA . ALA A 1 202 ? -28.880 5.783 14.044 1.00 79.06 202 ALA A CA 1
ATOM 1590 C C . ALA A 1 202 ? -28.893 5.898 12.508 1.00 79.06 202 ALA A C 1
ATOM 1592 O O . ALA A 1 202 ? -27.855 5.699 11.871 1.00 79.06 202 ALA A O 1
ATOM 1593 N N . LEU A 1 203 ? -30.029 6.289 11.919 1.00 83.25 203 LEU A N 1
ATOM 1594 C CA . LEU A 1 203 ? -30.148 6.545 10.483 1.00 83.25 203 LEU A CA 1
ATOM 1595 C C . LEU A 1 203 ? -29.268 7.716 10.039 1.00 83.25 203 LEU A C 1
ATOM 1597 O O . LEU A 1 203 ? -28.531 7.570 9.067 1.00 83.25 203 LEU A O 1
ATOM 1601 N N . LEU A 1 204 ? -29.274 8.839 10.764 1.00 82.12 204 LEU A N 1
ATOM 1602 C CA . LEU A 1 204 ? -28.416 9.989 10.460 1.00 82.12 204 LEU A CA 1
ATOM 1603 C C . LEU A 1 204 ? -26.930 9.600 10.466 1.00 82.12 204 LEU A C 1
ATOM 1605 O O . LEU A 1 204 ? -26.201 9.925 9.527 1.00 82.12 204 LEU A O 1
ATOM 1609 N N . LYS A 1 205 ? -26.486 8.844 11.480 1.00 80.94 205 LYS A N 1
ATOM 1610 C CA . LYS A 1 205 ? -25.120 8.300 11.543 1.00 80.94 205 LYS A CA 1
ATOM 1611 C C . LYS A 1 205 ? -24.817 7.384 10.360 1.00 80.94 205 LYS A C 1
ATOM 1613 O O . LYS A 1 205 ? -23.740 7.484 9.773 1.00 80.94 205 LYS A O 1
ATOM 1618 N N . GLY A 1 206 ? -25.755 6.512 9.996 1.00 82.19 206 GLY A N 1
ATOM 1619 C CA . GLY A 1 206 ? -25.641 5.649 8.821 1.00 82.19 206 GLY A CA 1
ATOM 1620 C C . GLY A 1 206 ? -25.455 6.452 7.533 1.00 82.19 206 GLY A C 1
ATOM 1621 O O . GLY A 1 206 ? -24.506 6.208 6.789 1.00 82.19 206 GLY A O 1
ATOM 1622 N N . VAL A 1 207 ? -26.298 7.462 7.306 1.00 86.12 207 VAL A N 1
ATOM 1623 C CA . VAL A 1 207 ? -26.230 8.345 6.133 1.00 86.12 207 VAL A CA 1
ATOM 1624 C C . VAL A 1 207 ? -24.905 9.105 6.089 1.00 86.12 207 VAL A C 1
ATOM 1626 O O . VAL A 1 207 ? -24.244 9.093 5.052 1.00 86.12 207 VAL A O 1
ATOM 1629 N N . LEU A 1 208 ? -24.465 9.702 7.202 1.00 84.06 208 LEU A N 1
ATOM 1630 C CA . LEU A 1 208 ? -23.181 10.409 7.277 1.00 84.06 208 LEU A CA 1
ATOM 1631 C C . LEU A 1 208 ? -22.003 9.494 6.935 1.00 84.06 208 LEU A C 1
ATOM 1633 O O . LEU A 1 208 ? -21.137 9.877 6.151 1.00 84.06 208 LEU A O 1
ATOM 1637 N N . ARG A 1 209 ? -21.993 8.262 7.459 1.00 81.12 209 ARG A N 1
ATOM 1638 C CA . ARG A 1 209 ? -20.963 7.264 7.136 1.00 81.12 209 ARG A CA 1
ATOM 1639 C C . ARG A 1 209 ? -20.990 6.875 5.659 1.00 81.12 209 ARG A C 1
ATOM 1641 O O . ARG A 1 209 ? -19.932 6.793 5.043 1.00 81.12 209 ARG A O 1
ATOM 1648 N N . ILE A 1 210 ? -22.168 6.672 5.069 1.00 85.06 210 ILE A N 1
ATOM 1649 C CA . ILE A 1 210 ? -22.293 6.352 3.639 1.00 85.06 210 ILE A CA 1
ATOM 1650 C C . ILE A 1 210 ? -21.769 7.511 2.785 1.00 85.06 210 ILE A C 1
ATOM 1652 O O . ILE A 1 210 ? -20.941 7.289 1.902 1.00 85.06 210 ILE A O 1
ATOM 1656 N N . VAL A 1 211 ? -22.192 8.746 3.068 1.00 84.69 211 VAL A N 1
ATOM 1657 C CA . VAL A 1 211 ? -21.722 9.947 2.358 1.00 84.69 211 VAL A CA 1
ATOM 1658 C C . VAL A 1 211 ? -20.207 10.095 2.488 1.00 84.69 211 VAL A C 1
ATOM 1660 O O . VAL A 1 211 ? -19.537 10.375 1.493 1.00 84.69 211 VAL A O 1
ATOM 1663 N N . ALA A 1 212 ? -19.653 9.845 3.676 1.00 81.38 212 ALA A N 1
ATOM 1664 C CA . ALA A 1 212 ? -18.217 9.855 3.920 1.00 81.38 212 ALA A CA 1
ATOM 1665 C C . ALA A 1 212 ? -17.484 8.836 3.047 1.00 81.38 212 ALA A C 1
ATOM 1667 O O . ALA A 1 212 ? -16.573 9.200 2.306 1.00 81.38 212 ALA A O 1
ATOM 1668 N N . VAL A 1 213 ? -17.911 7.572 3.089 1.00 82.56 213 VAL A N 1
ATOM 1669 C CA . VAL A 1 213 ? -17.293 6.479 2.329 1.00 82.56 213 VAL A CA 1
ATOM 1670 C C . VAL A 1 213 ? -17.368 6.757 0.830 1.00 82.56 213 VAL A C 1
ATOM 1672 O O . VAL A 1 213 ? -16.353 6.669 0.139 1.00 82.56 213 VAL A O 1
ATOM 1675 N N . VAL A 1 214 ? -18.536 7.154 0.322 1.00 83.50 214 VAL A N 1
ATOM 1676 C CA . VAL A 1 214 ? -18.725 7.484 -1.099 1.00 83.50 214 VAL A CA 1
ATOM 1677 C C . VAL A 1 214 ? -17.837 8.656 -1.509 1.00 83.50 214 VAL A C 1
ATOM 1679 O O . VAL A 1 214 ? -17.192 8.597 -2.558 1.00 83.50 214 VAL A O 1
ATOM 1682 N N . SER A 1 215 ? -17.744 9.694 -0.677 1.00 81.38 215 SER A N 1
ATOM 1683 C CA . SER A 1 215 ? -16.886 10.850 -0.945 1.00 81.38 215 SER A CA 1
ATOM 1684 C C . SER A 1 215 ? -15.412 10.455 -0.953 1.00 81.38 215 SER A C 1
ATOM 1686 O O . SER A 1 215 ? -14.694 10.791 -1.892 1.00 81.38 215 SER A O 1
ATOM 1688 N N . VAL A 1 216 ? -14.954 9.692 0.042 1.00 83.69 216 VAL A N 1
ATOM 1689 C CA . VAL A 1 216 ? -13.569 9.208 0.130 1.00 83.69 216 VAL A CA 1
ATOM 1690 C C . VAL A 1 216 ? -13.220 8.368 -1.089 1.00 83.69 216 VAL A C 1
ATOM 1692 O O . VAL A 1 216 ? -12.186 8.614 -1.707 1.00 83.69 216 VAL A O 1
ATOM 1695 N N . LEU A 1 217 ? -14.079 7.428 -1.486 1.00 82.50 217 LEU A N 1
ATOM 1696 C CA . LEU A 1 217 ? -13.870 6.621 -2.688 1.00 82.50 217 LEU A CA 1
ATOM 1697 C C . LEU A 1 217 ? -13.804 7.500 -3.940 1.00 82.50 217 LEU A C 1
ATOM 1699 O O . LEU A 1 217 ? -12.871 7.375 -4.734 1.00 82.50 217 LEU A O 1
ATOM 1703 N N . TYR A 1 218 ? -14.744 8.432 -4.093 1.00 82.94 218 TYR A N 1
ATOM 1704 C CA . TYR A 1 218 ? -14.777 9.350 -5.226 1.00 82.94 218 TYR A CA 1
ATOM 1705 C C . TYR A 1 218 ? -13.491 10.180 -5.322 1.00 82.94 218 TYR A C 1
ATOM 1707 O O . TYR A 1 218 ? -12.830 10.179 -6.362 1.00 82.94 218 TYR A O 1
ATOM 1715 N N . PHE A 1 219 ? -13.089 10.852 -4.244 1.00 83.44 219 PHE A N 1
ATOM 1716 C CA . PHE A 1 219 ? -11.897 11.697 -4.241 1.00 83.44 219 PHE A CA 1
ATOM 1717 C C . PHE A 1 219 ? -10.598 10.890 -4.327 1.00 83.44 219 PHE A C 1
ATOM 1719 O O . PHE A 1 219 ? -9.674 11.322 -5.016 1.00 83.44 219 PHE A O 1
ATOM 1726 N N . SER A 1 220 ? -10.540 9.693 -3.737 1.00 83.12 220 SER A N 1
ATOM 1727 C CA . SER A 1 220 ? -9.402 8.777 -3.896 1.00 83.12 220 SER A CA 1
ATOM 1728 C C . SER A 1 220 ? -9.193 8.424 -5.363 1.00 83.12 220 SER A C 1
ATOM 1730 O O . SER A 1 220 ? -8.079 8.532 -5.866 1.00 83.12 220 SER A O 1
ATOM 1732 N N . LEU A 1 221 ? -10.269 8.110 -6.090 1.00 82.56 221 LEU A N 1
ATOM 1733 C CA . LEU A 1 221 ? -10.207 7.862 -7.531 1.00 82.56 221 LEU A CA 1
ATOM 1734 C C . LEU A 1 221 ? -9.798 9.117 -8.308 1.00 82.56 221 LEU A C 1
ATOM 1736 O O . LEU A 1 221 ? -8.999 9.020 -9.238 1.00 82.56 221 LEU A O 1
ATOM 1740 N N . ARG A 1 222 ? -10.302 10.300 -7.925 1.00 81.62 222 ARG A N 1
ATOM 1741 C CA . ARG A 1 222 ? -9.961 11.582 -8.571 1.00 81.62 222 ARG A CA 1
ATOM 1742 C C . ARG A 1 222 ? -8.489 11.949 -8.437 1.00 81.62 222 ARG A C 1
ATOM 1744 O O . ARG A 1 222 ? -7.910 12.484 -9.387 1.00 81.62 222 ARG A O 1
ATOM 1751 N N . PHE A 1 223 ? -7.894 11.673 -7.284 1.00 85.06 223 PHE A N 1
ATOM 1752 C CA . PHE A 1 223 ? -6.509 12.020 -6.979 1.00 85.06 223 PHE A CA 1
ATOM 1753 C C . PHE A 1 223 ? -5.519 10.871 -7.196 1.00 85.06 223 PHE A C 1
ATOM 1755 O O . PHE A 1 223 ? -4.314 11.104 -7.146 1.00 85.06 223 PHE A O 1
ATOM 1762 N N . PHE A 1 224 ? -6.006 9.671 -7.525 1.00 84.06 224 PHE A N 1
ATOM 1763 C CA . PHE A 1 224 ? -5.204 8.459 -7.698 1.00 84.06 224 PHE A CA 1
ATOM 1764 C C . PHE A 1 224 ? -3.992 8.636 -8.622 1.00 84.06 224 PHE A C 1
ATOM 1766 O O . PHE A 1 224 ? -2.908 8.149 -8.321 1.00 84.06 224 PHE A O 1
ATOM 1773 N N . ALA A 1 225 ? -4.148 9.350 -9.742 1.00 84.38 225 ALA A N 1
ATOM 1774 C CA . ALA A 1 225 ? -3.075 9.506 -10.723 1.00 84.38 225 ALA A CA 1
ATOM 1775 C C . ALA A 1 225 ? -2.059 10.612 -10.374 1.00 84.38 225 ALA A C 1
ATOM 1777 O O . ALA A 1 225 ? -0.982 10.668 -10.972 1.00 84.38 225 ALA A O 1
ATOM 1778 N N . VAL A 1 226 ? -2.369 11.489 -9.410 1.00 86.50 226 VAL A N 1
ATOM 1779 C CA . VAL A 1 226 ? -1.531 12.655 -9.073 1.00 86.50 226 VAL A CA 1
ATOM 1780 C C . VAL A 1 226 ? -0.114 12.257 -8.639 1.00 86.50 226 VAL A C 1
ATOM 1782 O O . VAL A 1 226 ? 0.831 12.840 -9.183 1.00 86.50 226 VAL A O 1
ATOM 1785 N N . PRO A 1 227 ? 0.088 11.267 -7.744 1.00 86.94 227 PRO A N 1
ATOM 1786 C CA . PRO A 1 227 ? 1.430 10.819 -7.382 1.00 86.94 227 PRO A CA 1
ATOM 1787 C C . PRO A 1 227 ? 2.223 10.302 -8.585 1.00 86.94 227 PRO A C 1
ATOM 1789 O O . PRO A 1 227 ? 3.388 10.663 -8.757 1.00 86.94 227 PRO A O 1
ATOM 1792 N N . PHE A 1 228 ? 1.593 9.532 -9.479 1.00 87.25 228 PHE A N 1
ATOM 1793 C CA . PHE A 1 228 ? 2.263 8.990 -10.667 1.00 87.25 228 PHE A CA 1
ATOM 1794 C C . PHE A 1 228 ? 2.751 10.097 -11.604 1.00 87.25 228 PHE A C 1
ATOM 1796 O O . PHE A 1 228 ? 3.893 10.059 -12.065 1.00 87.25 228 PHE A O 1
ATOM 1803 N N . PHE A 1 229 ? 1.942 11.139 -11.817 1.00 86.31 229 PHE A N 1
ATOM 1804 C CA . PHE A 1 229 ? 2.368 12.307 -12.589 1.00 86.31 229 PHE A CA 1
ATOM 1805 C C . PHE A 1 229 ? 3.542 13.044 -11.944 1.00 86.31 229 PHE A C 1
ATOM 1807 O O . PHE A 1 229 ? 4.470 13.457 -12.643 1.00 86.31 229 PHE A O 1
ATOM 1814 N N . ALA A 1 230 ? 3.523 13.192 -10.618 1.00 84.94 230 ALA A N 1
ATOM 1815 C CA . ALA A 1 230 ? 4.595 13.849 -9.877 1.00 84.94 230 ALA A CA 1
ATOM 1816 C C . ALA A 1 230 ? 5.924 13.075 -9.948 1.00 84.94 230 ALA A C 1
ATOM 1818 O O . ALA A 1 230 ? 6.986 13.696 -9.995 1.00 84.94 230 ALA A O 1
ATOM 1819 N N . GLY A 1 231 ? 5.871 11.738 -9.998 1.00 82.19 231 GLY A N 1
ATOM 1820 C CA . GLY A 1 231 ? 7.053 10.880 -10.118 1.00 82.19 231 GLY A CA 1
ATOM 1821 C C . GLY A 1 231 ? 7.709 10.892 -11.506 1.00 82.19 231 GLY A C 1
ATOM 1822 O O . GLY A 1 231 ? 8.928 10.732 -11.612 1.00 82.19 231 GLY A O 1
ATOM 1823 N N . VAL A 1 232 ? 6.933 11.105 -12.575 1.00 83.12 232 VAL A N 1
ATOM 1824 C CA . VAL A 1 232 ? 7.431 11.006 -13.962 1.00 83.12 232 VAL A CA 1
ATOM 1825 C C . VAL A 1 232 ? 7.938 12.333 -14.536 1.00 83.12 232 VAL A C 1
ATOM 1827 O O . VAL A 1 232 ? 8.893 12.323 -15.315 1.00 83.12 232 VAL A O 1
ATOM 1830 N N . ARG A 1 233 ? 7.331 13.467 -14.168 1.00 73.94 233 ARG A N 1
ATOM 1831 C CA . ARG A 1 233 ? 7.568 14.773 -14.816 1.00 73.94 233 ARG A CA 1
ATOM 1832 C C . ARG A 1 233 ? 8.949 15.390 -14.562 1.00 73.94 233 ARG A C 1
ATOM 1834 O O . ARG A 1 233 ? 9.590 15.150 -13.535 1.00 73.94 233 ARG A O 1
ATOM 1841 N N . GLU A 1 234 ? 9.383 16.240 -15.497 1.00 65.06 234 GLU A N 1
ATOM 1842 C CA . GLU A 1 234 ? 10.676 16.938 -15.459 1.00 65.06 234 GLU A CA 1
ATOM 1843 C C . GLU A 1 234 ? 10.570 18.410 -15.054 1.00 65.06 234 GLU A C 1
ATOM 1845 O O . GLU A 1 234 ? 9.487 18.969 -14.887 1.00 65.06 234 GLU A O 1
ATOM 1850 N N . LYS A 1 235 ? 11.724 19.011 -14.750 1.00 49.84 235 LYS A N 1
ATOM 1851 C CA . LYS A 1 235 ? 11.835 20.382 -14.243 1.00 49.84 235 LYS A CA 1
ATOM 1852 C C . LYS A 1 235 ? 11.535 21.334 -15.415 1.00 49.84 235 LYS A C 1
ATOM 1854 O O . LYS A 1 235 ? 12.416 21.579 -16.222 1.00 49.84 235 LYS A O 1
ATOM 1859 N N . GLY A 1 236 ? 10.292 21.801 -15.529 1.00 53.81 236 GLY A N 1
ATOM 1860 C CA . GLY A 1 236 ? 9.844 22.681 -16.621 1.00 53.81 236 GLY A CA 1
ATOM 1861 C C . GLY A 1 236 ? 8.361 22.535 -16.974 1.00 53.81 236 GLY A C 1
ATOM 1862 O O . GLY A 1 236 ? 7.746 23.498 -17.415 1.00 53.81 236 GLY A O 1
ATOM 1863 N N . ASP A 1 237 ? 7.756 21.376 -16.693 1.00 57.31 237 ASP A N 1
ATOM 1864 C CA . ASP A 1 237 ? 6.320 21.160 -16.901 1.00 57.31 237 ASP A CA 1
ATOM 1865 C C . ASP A 1 237 ? 5.490 21.985 -15.906 1.00 57.31 237 ASP A C 1
ATOM 1867 O O . ASP A 1 237 ? 5.568 21.770 -14.690 1.00 57.31 237 ASP A O 1
ATOM 1871 N N . SER A 1 238 ? 4.644 22.891 -16.405 1.00 55.25 238 SER A N 1
ATOM 1872 C CA . SER A 1 238 ? 3.678 23.631 -15.584 1.00 55.25 238 SER A CA 1
ATOM 1873 C C . SER A 1 238 ? 2.810 22.666 -14.757 1.00 55.25 238 SER A C 1
ATOM 1875 O O . SER A 1 238 ? 2.406 21.592 -15.225 1.00 55.25 238 SER A O 1
ATOM 1877 N N . TYR A 1 239 ? 2.554 23.011 -13.486 1.00 57.88 239 TYR A N 1
ATOM 1878 C CA . TYR A 1 239 ? 1.868 22.176 -12.485 1.00 57.88 239 TYR A CA 1
ATOM 1879 C C . TYR A 1 239 ? 0.378 21.956 -12.818 1.00 57.88 239 TYR A C 1
ATOM 1881 O O . TYR A 1 239 ? -0.528 22.478 -12.176 1.00 57.88 239 TYR A O 1
ATOM 1889 N N . HIS A 1 240 ? 0.109 21.131 -13.826 1.00 68.38 240 HIS A N 1
ATOM 1890 C CA . HIS A 1 240 ? -1.227 20.701 -14.236 1.00 68.38 240 HIS A CA 1
ATOM 1891 C C . HIS A 1 240 ? -1.528 19.243 -13.849 1.00 68.38 240 HIS A C 1
ATOM 1893 O O . HIS A 1 240 ? -2.473 18.665 -14.375 1.00 68.38 240 HIS A O 1
ATOM 1899 N N . SER A 1 241 ? -0.778 18.639 -12.918 1.00 72.19 241 SER A N 1
ATOM 1900 C CA . SER A 1 241 ? -0.990 17.249 -12.464 1.00 72.19 241 SER A CA 1
ATOM 1901 C C . SER A 1 241 ? -2.395 17.021 -11.901 1.00 72.19 241 SER A C 1
ATOM 1903 O O . SER A 1 241 ? -3.031 16.017 -12.214 1.00 72.19 241 SER A O 1
ATOM 1905 N N . ILE A 1 242 ? -2.916 17.985 -11.136 1.00 76.56 242 ILE A N 1
ATOM 1906 C CA . ILE A 1 242 ? -4.289 17.952 -10.621 1.00 76.56 242 ILE A CA 1
ATOM 1907 C C . ILE A 1 242 ? -5.278 18.031 -11.786 1.00 76.56 242 ILE A C 1
ATOM 1909 O O . ILE A 1 242 ? -6.128 17.158 -11.925 1.00 76.56 242 ILE A O 1
ATOM 1913 N N . LYS A 1 243 ? -5.127 19.019 -12.679 1.00 77.56 243 LYS A N 1
ATOM 1914 C CA . LYS A 1 243 ? -6.005 19.193 -13.848 1.00 77.56 243 LYS A CA 1
ATOM 1915 C C . LYS A 1 243 ? -6.023 17.946 -14.742 1.00 77.56 243 LYS A C 1
ATOM 1917 O O . LYS A 1 243 ? -7.092 17.530 -15.177 1.00 77.56 243 LYS A O 1
ATOM 1922 N N . ALA A 1 244 ? -4.869 17.322 -14.967 1.00 76.00 244 ALA A N 1
ATOM 1923 C CA . ALA A 1 244 ? -4.744 16.094 -15.744 1.00 76.00 244 ALA A CA 1
ATOM 1924 C C . ALA A 1 244 ? -5.390 14.891 -15.042 1.00 76.00 244 ALA A C 1
ATOM 1926 O O . ALA A 1 244 ? -6.129 14.143 -15.676 1.00 76.00 244 ALA A O 1
ATOM 1927 N N . SER A 1 245 ? -5.198 14.735 -13.727 1.00 78.62 245 SER A N 1
ATOM 1928 C CA . SER A 1 245 ? -5.863 13.677 -12.946 1.00 78.62 245 SER A CA 1
ATOM 1929 C C . SER A 1 245 ? -7.384 13.833 -12.971 1.00 78.62 245 SER A C 1
ATOM 1931 O O . SER A 1 245 ? -8.124 12.866 -13.154 1.00 78.62 245 SER A O 1
ATOM 1933 N N . TRP A 1 246 ? -7.864 15.072 -12.881 1.00 79.19 246 TRP A N 1
ATOM 1934 C CA . TRP A 1 246 ? -9.280 15.411 -12.991 1.00 79.19 246 TRP A CA 1
ATOM 1935 C C . TRP A 1 246 ? -9.848 15.173 -14.394 1.00 79.19 246 TRP A C 1
ATOM 1937 O O . TRP A 1 246 ? -10.995 14.736 -14.524 1.00 79.19 246 TRP A O 1
ATOM 1947 N N . ALA A 1 247 ? -9.055 15.425 -15.438 1.00 77.12 247 ALA A N 1
ATOM 1948 C CA . ALA A 1 247 ? -9.426 15.139 -16.820 1.00 77.12 247 ALA A CA 1
ATOM 1949 C C . ALA A 1 247 ? -9.517 13.627 -17.082 1.00 77.12 247 ALA A C 1
ATOM 1951 O O . ALA A 1 247 ? -10.511 13.174 -17.652 1.00 77.12 247 ALA A O 1
ATOM 1952 N N . LEU A 1 248 ? -8.541 12.848 -16.597 1.00 73.62 248 LEU A N 1
ATOM 1953 C CA . LEU A 1 248 ? -8.534 11.383 -16.681 1.00 73.62 248 LEU A CA 1
ATOM 1954 C C . LEU A 1 248 ? -9.791 10.766 -16.049 1.00 73.62 248 LEU A C 1
ATOM 1956 O O . LEU A 1 248 ? -10.412 9.862 -16.604 1.00 73.62 248 LEU A O 1
ATOM 1960 N N . THR A 1 249 ? -10.196 11.288 -14.897 1.00 72.00 249 THR A N 1
ATOM 1961 C CA . THR A 1 249 ? -11.256 10.711 -14.060 1.00 72.00 249 THR A CA 1
ATOM 1962 C C . THR A 1 249 ? -12.640 11.312 -14.330 1.00 72.00 249 THR A C 1
ATOM 1964 O O . THR A 1 249 ? -13.560 11.146 -13.532 1.00 72.00 249 THR A O 1
ATOM 1967 N N . ARG A 1 250 ? -12.840 12.046 -1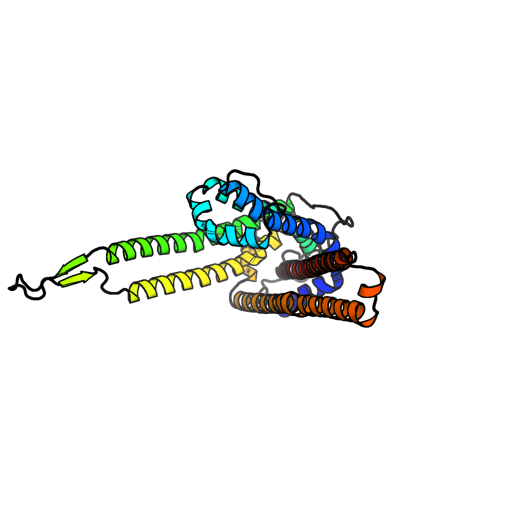5.434 1.00 73.62 250 ARG A N 1
ATOM 1968 C CA . ARG A 1 250 ? -14.129 12.698 -15.727 1.00 73.62 250 ARG A CA 1
ATOM 1969 C C . ARG A 1 250 ? -15.233 11.672 -16.058 1.00 73.62 250 ARG A C 1
ATOM 1971 O O . ARG A 1 250 ? -15.043 10.793 -16.895 1.00 73.62 250 ARG A O 1
ATOM 1978 N N . SER A 1 251 ? -16.386 11.825 -15.394 1.00 65.25 251 SER A N 1
ATOM 1979 C CA . SER A 1 251 ? -17.628 11.042 -15.555 1.00 65.25 251 SER A CA 1
ATOM 1980 C C . SER A 1 251 ? -17.413 9.529 -15.736 1.00 65.25 251 SER A C 1
ATOM 1982 O O . SER A 1 251 ? -16.800 8.904 -14.876 1.00 65.25 251 SER A O 1
ATOM 1984 N N . TRP A 1 252 ? -17.909 8.924 -16.821 1.00 60.38 252 TRP A N 1
ATOM 1985 C CA . TRP A 1 252 ? -17.969 7.470 -17.054 1.00 60.38 252 TRP A CA 1
ATOM 1986 C C . TRP A 1 252 ? -16.604 6.759 -16.940 1.00 60.38 252 TRP A C 1
ATOM 1988 O O . TRP A 1 252 ? -16.549 5.553 -16.703 1.00 60.38 252 TRP A O 1
ATOM 1998 N N . ASN A 1 253 ? -15.493 7.498 -17.046 1.00 69.12 253 ASN A N 1
ATOM 1999 C CA . ASN A 1 253 ? -14.150 6.959 -16.838 1.00 69.12 253 ASN A CA 1
ATOM 2000 C C . ASN A 1 253 ? -13.841 6.668 -15.358 1.00 69.12 253 ASN A C 1
ATOM 2002 O O . ASN A 1 253 ? -13.141 5.696 -15.090 1.00 69.12 253 ASN A O 1
ATOM 2006 N N . ALA A 1 254 ? -14.375 7.438 -14.399 1.00 69.94 254 ALA A N 1
ATOM 2007 C CA . ALA A 1 254 ? -14.167 7.176 -12.969 1.00 69.94 254 ALA A CA 1
ATOM 2008 C C . ALA A 1 254 ? -14.821 5.863 -12.530 1.00 69.94 254 ALA A C 1
ATOM 2010 O O . ALA A 1 254 ? -14.180 5.071 -11.852 1.00 69.94 254 ALA A O 1
ATOM 2011 N N . ALA A 1 255 ? -16.059 5.601 -12.961 1.00 72.56 255 ALA A N 1
ATOM 2012 C CA . ALA A 1 255 ? -16.757 4.355 -12.640 1.00 72.56 255 ALA A CA 1
ATOM 2013 C C . ALA A 1 255 ? -16.040 3.130 -13.235 1.00 72.56 255 ALA A C 1
ATOM 2015 O O . ALA A 1 255 ? -15.854 2.123 -12.555 1.00 72.56 255 ALA A O 1
ATOM 2016 N N . LYS A 1 256 ? -15.562 3.237 -14.483 1.00 73.56 256 LYS A N 1
ATOM 2017 C CA . LYS A 1 256 ? -14.747 2.189 -15.118 1.00 73.56 256 LYS A CA 1
ATOM 2018 C C . LYS A 1 256 ? -13.426 1.958 -14.390 1.00 73.56 256 LYS A C 1
ATOM 2020 O O . LYS A 1 256 ? -13.046 0.812 -14.184 1.00 73.56 256 LYS A O 1
ATOM 2025 N N . LEU A 1 257 ? -12.744 3.031 -13.992 1.00 74.88 257 LEU A N 1
ATOM 2026 C CA . LEU A 1 257 ? -11.495 2.952 -13.238 1.00 74.88 257 LEU A CA 1
ATOM 2027 C C . LEU A 1 257 ? -11.727 2.338 -11.849 1.00 74.88 257 LEU A C 1
ATOM 2029 O O . LEU A 1 257 ? -10.949 1.485 -11.441 1.00 74.88 257 LEU A O 1
ATOM 2033 N N . ALA A 1 258 ? -12.823 2.693 -11.172 1.00 79.31 258 ALA A N 1
ATOM 2034 C CA . ALA A 1 258 ? -13.219 2.121 -9.886 1.00 79.31 258 ALA A CA 1
ATOM 2035 C C . ALA A 1 258 ? -13.488 0.616 -9.982 1.00 79.31 258 ALA A C 1
ATOM 2037 O O . ALA A 1 258 ? -12.868 -0.161 -9.264 1.00 79.31 258 ALA A O 1
ATOM 2038 N N . CYS A 1 259 ? -14.364 0.207 -10.907 1.00 80.12 259 CYS A N 1
ATOM 2039 C CA . CYS A 1 259 ? -14.661 -1.202 -11.171 1.00 80.12 259 CYS A CA 1
ATOM 2040 C C . CYS A 1 259 ? -13.381 -1.970 -11.510 1.00 80.12 259 CYS A C 1
ATOM 2042 O O . CYS A 1 259 ? -13.134 -3.064 -11.017 1.00 80.12 259 CYS A O 1
ATOM 2044 N N . GLY A 1 260 ? -12.512 -1.340 -12.287 1.00 75.94 260 GLY A N 1
ATOM 2045 C CA . GLY A 1 260 ? -11.249 -1.909 -12.678 1.00 75.94 260 GLY A CA 1
ATOM 2046 C C . GLY A 1 260 ? -10.247 -2.148 -11.556 1.00 75.94 260 GLY A C 1
ATOM 2047 O O . GLY A 1 260 ? -9.675 -3.233 -11.454 1.00 75.94 260 GLY A O 1
ATOM 2048 N N . LEU A 1 261 ? -10.048 -1.141 -10.705 1.00 81.81 261 LEU A N 1
ATOM 2049 C CA . LEU A 1 261 ? -9.236 -1.266 -9.496 1.00 81.81 261 LEU A CA 1
ATOM 2050 C C . LEU A 1 261 ? -9.830 -2.296 -8.534 1.00 81.81 261 LEU A C 1
ATOM 2052 O O . LEU A 1 261 ? -9.076 -3.029 -7.903 1.00 81.81 261 LEU A O 1
ATOM 2056 N N . LEU A 1 262 ? -11.159 -2.383 -8.456 1.00 83.19 262 LEU A N 1
ATOM 2057 C CA . LEU A 1 262 ? -11.861 -3.360 -7.632 1.00 83.19 262 LEU A CA 1
ATOM 2058 C C . LEU A 1 262 ? -11.612 -4.784 -8.144 1.00 83.19 262 LEU A C 1
ATOM 2060 O O . LEU A 1 262 ? -11.177 -5.628 -7.370 1.00 83.19 262 LEU A O 1
ATOM 2064 N N . VAL A 1 263 ? -11.799 -5.047 -9.442 1.00 82.44 263 VAL A N 1
ATOM 2065 C CA . VAL A 1 263 ? -11.520 -6.363 -10.048 1.00 82.44 263 VAL A CA 1
ATOM 2066 C C . VAL A 1 263 ? -10.053 -6.752 -9.867 1.00 82.44 263 VAL A C 1
ATOM 2068 O O . VAL A 1 263 ? -9.761 -7.880 -9.477 1.00 82.44 263 VAL A O 1
ATOM 2071 N N . LEU A 1 264 ? -9.127 -5.816 -10.094 1.00 83.75 264 LEU A N 1
ATOM 2072 C CA . LEU A 1 264 ? -7.699 -6.043 -9.874 1.00 83.75 264 LEU A CA 1
ATOM 2073 C C . LEU A 1 264 ? -7.399 -6.354 -8.399 1.00 83.75 264 LEU A C 1
ATOM 2075 O O . LEU A 1 264 ? -6.660 -7.290 -8.107 1.00 83.75 264 LEU A O 1
ATOM 2079 N N . GLY A 1 265 ? -7.990 -5.593 -7.477 1.00 84.25 265 GLY A N 1
ATOM 2080 C CA . GLY A 1 265 ? -7.849 -5.790 -6.038 1.00 84.25 265 GLY A CA 1
ATOM 2081 C C . GLY A 1 265 ? -8.390 -7.143 -5.583 1.00 84.25 265 GLY A C 1
ATOM 2082 O O . GLY A 1 265 ? -7.704 -7.848 -4.850 1.00 84.25 265 GLY A O 1
ATOM 2083 N N . ILE A 1 266 ? -9.566 -7.550 -6.076 1.00 85.19 266 ILE A N 1
ATOM 2084 C CA . ILE A 1 266 ? -10.139 -8.878 -5.820 1.00 85.19 266 ILE A CA 1
ATOM 2085 C C . ILE A 1 266 ? -9.216 -9.969 -6.361 1.00 85.19 266 ILE A C 1
ATOM 2087 O O . ILE A 1 266 ? -8.940 -10.926 -5.646 1.00 85.19 266 ILE A O 1
ATOM 2091 N N . ALA A 1 267 ? -8.699 -9.833 -7.584 1.00 84.25 267 ALA A N 1
ATOM 2092 C CA . ALA A 1 267 ? -7.787 -10.822 -8.154 1.00 84.25 267 ALA A CA 1
ATOM 2093 C C . ALA A 1 267 ? -6.507 -10.967 -7.314 1.00 84.25 267 ALA A C 1
ATOM 2095 O O . ALA A 1 267 ? -6.109 -12.083 -6.987 1.00 84.25 267 ALA A O 1
ATOM 2096 N N . ILE A 1 268 ? -5.897 -9.848 -6.904 1.00 87.00 268 ILE A N 1
ATOM 2097 C CA . ILE A 1 268 ? -4.725 -9.850 -6.017 1.00 87.00 268 ILE A CA 1
ATOM 2098 C C . ILE A 1 268 ? -5.070 -10.508 -4.676 1.00 87.00 268 ILE A C 1
ATOM 2100 O O . ILE A 1 268 ? -4.296 -11.333 -4.192 1.00 87.00 268 ILE A O 1
ATOM 2104 N N . LEU A 1 269 ? -6.228 -10.193 -4.092 1.00 87.50 269 LEU A N 1
ATOM 2105 C CA . LEU A 1 269 ? -6.682 -10.771 -2.829 1.00 87.50 269 LEU A CA 1
ATOM 2106 C C . LEU A 1 269 ? -6.886 -12.284 -2.942 1.00 87.50 269 LEU A C 1
ATOM 2108 O O . LEU A 1 269 ? -6.383 -13.015 -2.094 1.00 87.50 269 LEU A O 1
ATOM 2112 N N . ILE A 1 270 ? -7.550 -12.760 -3.998 1.00 87.38 270 ILE A N 1
ATOM 2113 C CA . ILE A 1 270 ? -7.753 -14.192 -4.255 1.00 87.38 270 ILE A CA 1
ATOM 2114 C C . ILE A 1 270 ? -6.404 -14.901 -4.366 1.00 87.38 270 ILE A C 1
ATOM 2116 O O . ILE A 1 270 ? -6.200 -15.914 -3.706 1.00 87.38 270 ILE A O 1
ATOM 2120 N N . VAL A 1 271 ? -5.460 -14.365 -5.147 1.00 86.88 271 VAL A N 1
ATOM 2121 C CA . VAL A 1 271 ? -4.131 -14.981 -5.292 1.00 86.88 271 VAL A CA 1
ATOM 2122 C C . VAL A 1 271 ? -3.372 -14.969 -3.965 1.00 86.88 271 VAL A C 1
ATOM 2124 O O . VAL A 1 271 ? -2.784 -15.981 -3.598 1.00 86.88 271 VAL A O 1
ATOM 2127 N N . THR A 1 272 ? -3.429 -13.869 -3.211 1.00 84.75 272 THR A N 1
ATOM 2128 C CA . THR A 1 272 ? -2.786 -13.758 -1.890 1.00 84.75 272 THR A CA 1
ATOM 2129 C C . THR A 1 272 ? -3.362 -14.773 -0.907 1.00 84.75 272 THR A C 1
ATOM 2131 O O . THR A 1 272 ? -2.614 -15.407 -0.163 1.00 84.75 272 THR A O 1
ATOM 2134 N N . TYR A 1 273 ? -4.685 -14.935 -0.910 1.00 83.50 273 TYR A N 1
ATOM 2135 C CA . TYR A 1 273 ? -5.404 -15.882 -0.069 1.00 83.50 273 TYR A CA 1
ATOM 2136 C C . TYR A 1 273 ? -5.080 -17.327 -0.456 1.00 83.50 273 TYR A C 1
ATOM 2138 O O . TYR A 1 273 ? -4.690 -18.112 0.402 1.00 83.50 273 TYR A O 1
ATOM 2146 N N . LEU A 1 274 ? -5.143 -17.668 -1.747 1.00 86.94 274 LEU A N 1
ATOM 2147 C CA . LEU A 1 274 ? -4.766 -18.991 -2.248 1.00 86.94 274 LEU A CA 1
ATOM 2148 C C . LEU A 1 274 ? -3.310 -19.325 -1.920 1.00 86.94 274 LEU A C 1
ATOM 2150 O O . LEU A 1 274 ? -3.030 -20.423 -1.444 1.00 86.94 274 LEU A O 1
ATOM 2154 N N . LEU A 1 275 ? -2.393 -18.375 -2.114 1.00 83.12 275 LEU A N 1
ATOM 2155 C CA . LEU A 1 275 ? -0.982 -18.558 -1.802 1.00 83.12 275 LEU A CA 1
ATOM 2156 C C . LEU A 1 275 ? -0.776 -18.816 -0.305 1.00 83.12 275 LEU A C 1
ATOM 2158 O O . LEU A 1 275 ? -0.177 -19.822 0.059 1.00 83.12 275 LEU A O 1
ATOM 2162 N N . ASN A 1 276 ? -1.280 -17.939 0.566 1.00 80.62 276 ASN A N 1
ATOM 2163 C CA . ASN A 1 276 ? -0.972 -18.003 1.996 1.00 80.62 276 ASN A CA 1
ATOM 2164 C C . ASN A 1 276 ? -1.785 -19.053 2.756 1.00 80.62 276 ASN A C 1
ATOM 2166 O O . ASN A 1 276 ? -1.234 -19.724 3.622 1.00 80.62 276 ASN A O 1
ATOM 2170 N N . VAL A 1 277 ? -3.071 -19.219 2.443 1.00 80.25 277 VAL A N 1
ATOM 2171 C CA . VAL A 1 277 ? -3.952 -20.135 3.182 1.00 80.25 277 VAL A CA 1
ATOM 2172 C C . VAL A 1 277 ? -3.859 -21.553 2.643 1.00 80.25 277 VAL A C 1
ATOM 2174 O O . VAL A 1 277 ? -3.805 -22.483 3.441 1.00 80.25 277 VAL A O 1
ATOM 2177 N N . TYR A 1 278 ? -3.782 -21.731 1.323 1.00 84.44 278 TYR A N 1
ATOM 2178 C CA . TYR A 1 278 ? -3.761 -23.064 0.722 1.00 84.44 278 TYR A CA 1
ATOM 2179 C C . TYR A 1 278 ? -2.350 -23.501 0.358 1.00 84.44 278 TYR A C 1
ATOM 2181 O O . TYR A 1 278 ? -1.836 -24.423 0.978 1.00 84.44 278 TYR A O 1
ATOM 2189 N N . VAL A 1 279 ? -1.693 -22.846 -0.604 1.00 81.06 279 VAL A N 1
ATOM 2190 C CA . VAL A 1 279 ? -0.416 -23.330 -1.161 1.00 81.06 279 VAL A CA 1
ATOM 2191 C C . VAL A 1 279 ? 0.654 -23.441 -0.073 1.00 81.06 279 VAL A C 1
ATOM 2193 O O . VAL A 1 279 ? 1.230 -24.509 0.119 1.00 81.06 279 VAL A O 1
ATOM 2196 N N . LEU A 1 280 ? 0.890 -22.374 0.692 1.00 80.44 280 LEU A N 1
ATOM 2197 C CA . LEU A 1 280 ? 1.932 -22.336 1.722 1.00 80.44 280 LEU A CA 1
ATOM 2198 C C . LEU A 1 280 ? 1.572 -23.100 3.003 1.00 80.44 280 LEU A C 1
ATOM 2200 O O . LEU A 1 280 ? 2.467 -23.448 3.774 1.00 80.44 280 LEU A O 1
ATOM 2204 N N . THR A 1 281 ? 0.299 -23.363 3.280 1.00 78.31 281 THR A N 1
ATOM 2205 C CA . THR A 1 281 ? -0.079 -24.171 4.451 1.00 78.31 281 THR A CA 1
ATOM 2206 C C . THR A 1 281 ? -0.057 -25.650 4.102 1.00 78.31 281 THR A C 1
ATOM 2208 O O . THR A 1 281 ? 0.592 -26.422 4.798 1.00 78.31 281 THR A O 1
ATOM 2211 N N . LEU A 1 282 ? -0.677 -26.036 2.983 1.00 79.75 282 LEU A N 1
ATOM 2212 C CA . LEU A 1 282 ? -0.729 -27.424 2.521 1.00 79.75 282 LEU A CA 1
ATOM 2213 C C . LEU A 1 282 ? 0.655 -27.966 2.165 1.00 79.75 282 LEU A C 1
ATOM 2215 O O . LEU A 1 282 ? 0.942 -29.125 2.435 1.00 79.75 282 LEU A O 1
ATOM 2219 N N . THR A 1 283 ? 1.538 -27.142 1.596 1.00 77.81 283 THR A N 1
ATOM 2220 C CA . THR A 1 283 ? 2.914 -27.587 1.321 1.00 77.81 283 THR A CA 1
ATOM 2221 C C . THR A 1 283 ? 3.696 -27.798 2.620 1.00 77.81 283 THR A C 1
ATOM 2223 O O . THR A 1 283 ? 4.481 -28.736 2.710 1.00 77.81 283 THR A O 1
ATOM 2226 N N . ALA A 1 284 ? 3.444 -26.985 3.652 1.00 76.75 284 ALA A N 1
ATOM 2227 C CA . ALA A 1 284 ? 4.065 -27.159 4.966 1.00 76.75 284 ALA A CA 1
ATOM 2228 C C . ALA A 1 284 ? 3.629 -28.471 5.619 1.00 76.75 284 ALA A C 1
ATOM 2230 O O . ALA A 1 284 ? 4.462 -29.243 6.085 1.00 76.75 284 ALA A O 1
ATOM 2231 N N . THR A 1 285 ? 2.321 -28.740 5.617 1.00 79.00 285 THR A N 1
ATOM 2232 C CA . THR A 1 285 ? 1.770 -29.969 6.192 1.00 79.00 285 THR A CA 1
ATOM 2233 C C . THR A 1 285 ? 2.188 -31.193 5.383 1.00 79.00 285 THR A C 1
ATOM 2235 O O . THR A 1 285 ? 2.532 -32.214 5.972 1.00 79.00 285 THR A O 1
ATOM 2238 N N . ALA A 1 286 ? 2.251 -31.100 4.052 1.00 78.94 286 ALA A N 1
ATOM 2239 C CA . ALA A 1 286 ? 2.798 -32.155 3.200 1.00 78.94 286 ALA A CA 1
ATOM 2240 C C . ALA A 1 286 ? 4.278 -32.436 3.518 1.00 78.94 286 ALA A C 1
ATOM 2242 O O . ALA A 1 286 ? 4.650 -33.590 3.697 1.00 78.94 286 ALA A O 1
ATOM 2243 N N . LEU A 1 287 ? 5.115 -31.404 3.672 1.00 77.88 287 LEU A N 1
ATOM 2244 C CA . LEU A 1 287 ? 6.522 -31.571 4.056 1.00 77.88 287 LEU A CA 1
ATOM 2245 C C . LEU A 1 287 ? 6.669 -32.210 5.443 1.00 77.88 287 LEU A C 1
ATOM 2247 O O . LEU A 1 287 ? 7.434 -33.159 5.596 1.00 77.88 287 LEU A O 1
ATOM 2251 N N . GLN A 1 288 ? 5.904 -31.747 6.436 1.00 77.06 288 GLN A N 1
ATOM 2252 C CA . GLN A 1 288 ? 5.917 -32.310 7.791 1.00 77.06 288 GLN A CA 1
ATOM 2253 C C . GLN A 1 288 ? 5.446 -33.770 7.815 1.00 77.06 288 GLN A C 1
ATOM 2255 O O . GLN A 1 288 ? 6.054 -34.604 8.482 1.00 77.06 288 GLN A O 1
ATOM 2260 N N . THR A 1 289 ? 4.394 -34.104 7.064 1.00 77.19 289 THR A N 1
ATOM 2261 C CA . THR A 1 289 ? 3.872 -35.479 6.985 1.00 77.19 289 THR A CA 1
ATOM 2262 C C . THR A 1 289 ? 4.812 -36.406 6.223 1.00 77.19 289 THR A C 1
ATOM 2264 O O . THR A 1 289 ? 5.065 -37.512 6.695 1.00 77.19 289 THR A O 1
ATOM 2267 N N . MET A 1 290 ? 5.398 -35.961 5.105 1.00 74.81 290 MET A N 1
ATOM 2268 C CA . MET A 1 290 ? 6.435 -36.716 4.392 1.00 74.81 290 MET A CA 1
ATOM 2269 C C . MET A 1 290 ? 7.653 -36.966 5.281 1.00 74.81 290 MET A C 1
ATOM 2271 O O . MET A 1 290 ? 8.194 -38.069 5.275 1.00 74.81 290 MET A O 1
ATOM 2275 N N . TYR A 1 291 ? 8.055 -35.977 6.079 1.00 72.12 291 TYR A N 1
ATOM 2276 C CA . TYR A 1 291 ? 9.158 -36.124 7.019 1.00 72.12 291 TYR A CA 1
ATOM 2277 C C . TYR A 1 291 ? 8.822 -37.107 8.149 1.00 72.12 291 TYR A C 1
ATOM 2279 O O . TYR A 1 291 ? 9.579 -38.044 8.392 1.00 72.12 291 TYR A O 1
ATOM 2287 N N . ALA A 1 292 ? 7.662 -36.969 8.795 1.00 71.31 292 ALA A N 1
ATOM 2288 C CA . ALA A 1 292 ? 7.209 -37.907 9.825 1.00 71.31 292 ALA A CA 1
ATOM 2289 C C . ALA A 1 292 ? 7.117 -39.351 9.290 1.00 71.31 292 ALA A C 1
ATOM 2291 O O . ALA A 1 292 ? 7.478 -40.312 9.977 1.00 71.31 292 ALA A O 1
ATOM 2292 N N . LEU A 1 293 ? 6.690 -39.514 8.035 1.00 71.56 293 LEU A N 1
ATOM 2293 C CA . LEU A 1 293 ? 6.617 -40.807 7.360 1.00 71.56 293 LEU A CA 1
ATOM 2294 C C . LEU A 1 293 ? 8.008 -41.360 7.006 1.00 71.56 293 LEU A C 1
ATOM 2296 O O . LEU A 1 293 ? 8.262 -42.550 7.186 1.00 71.56 293 LEU A O 1
ATOM 2300 N N . ALA A 1 294 ? 8.943 -40.516 6.565 1.00 68.31 294 ALA A N 1
ATOM 2301 C CA . ALA A 1 294 ? 10.325 -40.918 6.308 1.00 68.31 294 ALA A CA 1
ATOM 2302 C C . ALA A 1 294 ? 11.030 -41.385 7.593 1.00 68.31 294 ALA A C 1
ATOM 2304 O O . ALA A 1 294 ? 11.683 -42.426 7.584 1.00 68.31 294 ALA A O 1
ATOM 2305 N N . PHE A 1 295 ? 10.842 -40.680 8.713 1.00 65.50 295 PHE A N 1
ATOM 2306 C CA . PHE A 1 295 ? 11.466 -41.018 9.999 1.00 65.50 295 PHE A CA 1
ATOM 2307 C C . PHE A 1 295 ? 10.861 -42.256 10.669 1.00 65.50 295 PHE A C 1
ATOM 2309 O O . PHE A 1 295 ? 11.586 -43.007 11.323 1.00 65.50 295 PHE A O 1
ATOM 2316 N N . SER A 1 296 ? 9.563 -42.504 10.477 1.00 65.06 296 SER A N 1
ATOM 2317 C CA . SER A 1 296 ? 8.898 -43.713 10.985 1.00 65.06 296 SER A CA 1
ATOM 2318 C C . SER A 1 296 ? 9.177 -44.956 10.132 1.00 65.06 296 SER A C 1
ATOM 2320 O O . SER A 1 296 ? 9.334 -46.043 10.682 1.00 65.06 296 SER A O 1
ATOM 2322 N N . SER A 1 297 ? 9.283 -44.816 8.806 1.00 61.25 297 SER A N 1
ATOM 2323 C CA . SER A 1 297 ? 9.455 -45.957 7.889 1.00 61.25 297 SER A CA 1
ATOM 2324 C C . SER A 1 297 ? 10.887 -46.487 7.791 1.00 61.25 297 SER A C 1
ATOM 2326 O O . SER A 1 297 ? 11.079 -47.666 7.504 1.00 61.25 297 SER A O 1
ATOM 2328 N N . THR A 1 298 ? 11.900 -45.655 8.037 1.00 56.66 298 THR A N 1
ATOM 2329 C CA . THR A 1 298 ? 13.310 -46.037 7.830 1.00 56.66 298 THR A CA 1
ATOM 2330 C C . THR A 1 298 ? 14.010 -46.562 9.088 1.00 56.66 298 THR A C 1
ATOM 2332 O O . THR A 1 298 ? 15.189 -46.900 9.029 1.00 56.66 298 THR A O 1
ATOM 2335 N N . GLY A 1 299 ? 13.329 -46.631 10.241 1.0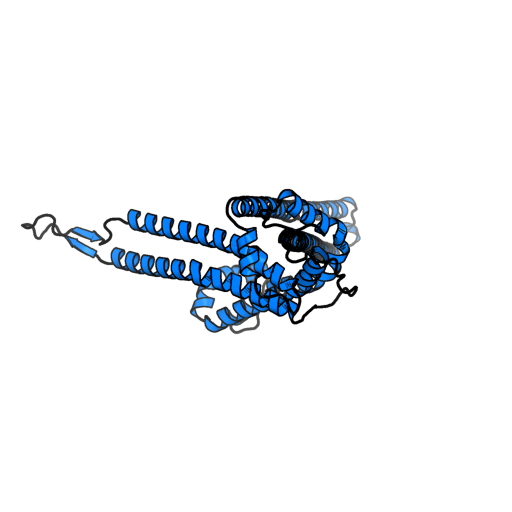0 55.84 299 GLY A N 1
ATOM 2336 C CA . GLY A 1 299 ? 13.955 -47.033 11.513 1.00 55.84 299 GLY A CA 1
ATOM 2337 C C . GLY A 1 299 ? 15.057 -46.076 11.996 1.00 55.84 299 GLY A C 1
ATOM 2338 O O . GLY A 1 299 ? 15.731 -46.356 12.983 1.00 55.84 299 GLY A O 1
ATOM 2339 N N . VAL A 1 300 ? 15.218 -44.933 11.324 1.00 55.50 300 VAL A N 1
ATOM 2340 C CA . VAL A 1 300 ? 16.248 -43.906 11.545 1.00 55.50 300 VAL A CA 1
ATOM 2341 C C . VAL A 1 300 ? 16.134 -43.286 12.940 1.00 55.50 300 VAL A C 1
ATOM 2343 O O . VAL A 1 300 ? 17.150 -43.015 13.571 1.00 55.50 300 VAL A O 1
ATOM 2346 N N . MET A 1 301 ? 14.920 -43.165 13.490 1.00 51.41 301 MET A N 1
ATOM 2347 C CA . MET A 1 301 ? 14.718 -42.774 14.895 1.00 51.41 301 MET A CA 1
ATOM 2348 C C . MET A 1 301 ? 15.263 -43.808 15.896 1.00 51.41 301 MET A C 1
ATOM 2350 O O . MET A 1 301 ? 15.681 -43.442 16.990 1.00 51.41 301 MET A O 1
ATOM 2354 N N . GLY A 1 302 ? 15.273 -45.093 15.527 1.00 54.16 302 GLY A N 1
ATOM 2355 C CA . GLY A 1 302 ? 15.813 -46.175 16.352 1.00 54.16 302 GLY A CA 1
ATOM 2356 C C . GLY A 1 302 ? 17.336 -46.314 16.263 1.00 54.16 302 GLY A C 1
ATOM 2357 O O . GLY A 1 302 ? 17.946 -46.818 17.201 1.00 54.16 302 GLY A O 1
ATOM 2358 N N . THR A 1 303 ? 17.958 -45.859 15.170 1.00 57.62 303 THR A N 1
ATOM 2359 C CA . THR A 1 303 ? 19.409 -45.981 14.936 1.00 57.62 303 THR A CA 1
ATOM 2360 C C . THR A 1 303 ? 20.201 -44.696 15.183 1.00 57.62 303 THR A C 1
ATOM 2362 O O . THR A 1 303 ? 21.395 -44.790 15.453 1.00 57.62 303 THR A O 1
ATOM 2365 N N . LEU A 1 304 ? 19.576 -43.513 15.129 1.00 57.12 304 LEU A N 1
ATOM 2366 C CA . LEU A 1 304 ? 20.256 -42.215 15.284 1.00 57.12 304 LEU A CA 1
ATOM 2367 C C . LEU A 1 304 ? 19.905 -41.456 16.579 1.00 57.12 304 LEU A C 1
ATOM 2369 O O . LEU A 1 304 ? 20.437 -40.374 16.809 1.00 57.12 304 LEU A O 1
ATOM 2373 N N . GLY A 1 305 ? 19.074 -42.036 17.452 1.00 56.44 305 GLY A N 1
ATOM 2374 C CA . GLY A 1 305 ? 18.767 -41.485 18.778 1.00 56.44 305 GLY A CA 1
ATOM 2375 C C . GLY A 1 305 ? 17.870 -40.236 18.771 1.00 56.44 305 GLY A C 1
ATOM 2376 O O . GLY A 1 305 ? 17.486 -39.714 17.726 1.00 56.44 305 GLY A O 1
ATOM 2377 N N . GLN A 1 306 ? 17.517 -39.754 19.972 1.00 59.12 306 GLN A N 1
ATOM 2378 C CA . GLN A 1 306 ? 16.656 -38.576 20.203 1.00 59.12 306 GLN A CA 1
ATOM 2379 C C . GLN A 1 306 ? 17.267 -37.237 19.727 1.00 59.12 306 GLN A C 1
ATOM 2381 O O . GLN A 1 306 ? 16.570 -36.224 19.707 1.00 59.12 306 GLN A O 1
ATOM 2386 N N . ASP A 1 307 ? 18.523 -37.227 19.275 1.00 62.56 307 ASP A N 1
ATOM 2387 C CA . ASP A 1 307 ? 19.297 -36.030 18.909 1.00 62.56 307 ASP A CA 1
ATOM 2388 C C . ASP A 1 307 ? 18.966 -35.439 17.522 1.00 62.56 307 ASP A C 1
ATOM 2390 O O . ASP A 1 307 ? 19.692 -34.588 17.019 1.00 62.56 307 ASP A O 1
ATOM 2394 N N . MET A 1 308 ? 17.874 -35.849 16.870 1.00 65.62 308 MET A N 1
ATOM 2395 C CA . MET A 1 308 ? 17.483 -35.382 15.522 1.00 65.62 308 MET A CA 1
ATOM 2396 C C . MET A 1 308 ? 16.424 -34.264 15.515 1.00 65.62 308 MET A C 1
ATOM 2398 O O . MET A 1 308 ? 15.979 -33.851 14.443 1.00 65.62 308 MET A O 1
ATOM 2402 N N . ALA A 1 309 ? 16.017 -33.750 16.681 1.00 69.31 309 ALA A N 1
ATOM 2403 C CA . ALA A 1 309 ? 15.023 -32.672 16.779 1.00 69.31 309 ALA A CA 1
ATOM 2404 C C . ALA A 1 309 ? 15.433 -31.407 15.994 1.00 69.31 309 ALA A C 1
ATOM 2406 O O . ALA A 1 309 ? 14.600 -30.801 15.324 1.00 69.31 309 ALA A O 1
ATOM 2407 N N . TRP A 1 310 ? 16.733 -31.091 15.954 1.00 75.44 310 TRP A N 1
ATOM 2408 C CA . TRP A 1 310 ? 17.264 -29.940 15.212 1.00 75.44 310 TRP A CA 1
ATOM 2409 C C . TRP A 1 310 ? 17.000 -30.001 13.699 1.00 75.44 310 TRP A C 1
ATOM 2411 O O . TRP A 1 310 ? 16.998 -28.964 13.039 1.00 75.44 310 TRP A O 1
ATOM 2421 N N . VAL A 1 311 ? 16.791 -31.191 13.121 1.00 74.62 311 VAL A N 1
ATOM 2422 C CA . VAL A 1 311 ? 16.500 -31.338 11.685 1.00 74.62 311 VAL A CA 1
ATOM 2423 C C . VAL A 1 311 ? 15.085 -30.849 11.374 1.00 74.62 311 VAL A C 1
ATOM 2425 O O . VAL A 1 311 ? 14.876 -30.199 10.349 1.00 74.62 311 VAL A O 1
ATOM 2428 N N . LEU A 1 312 ? 14.125 -31.108 12.269 1.00 71.75 312 LEU A N 1
ATOM 2429 C CA . LEU A 1 312 ? 12.772 -30.556 12.164 1.00 71.75 312 LEU A CA 1
ATOM 2430 C C . LEU A 1 312 ? 12.800 -29.032 12.290 1.00 71.75 312 LEU A C 1
ATOM 2432 O O . LEU A 1 312 ? 12.227 -28.354 11.437 1.00 71.75 312 LEU A O 1
ATOM 2436 N N . ASP A 1 313 ? 13.541 -28.513 13.270 1.00 73.62 313 ASP A N 1
ATOM 2437 C CA . ASP A 1 313 ? 13.715 -27.070 13.468 1.00 73.62 313 ASP A CA 1
ATOM 2438 C C . ASP A 1 313 ? 14.368 -26.407 12.242 1.00 73.62 313 ASP A C 1
ATOM 2440 O O . ASP A 1 313 ? 13.943 -25.343 11.788 1.00 73.62 313 ASP A O 1
ATOM 2444 N N . LEU A 1 314 ? 15.375 -27.055 11.643 1.00 78.31 314 LEU A N 1
ATOM 2445 C CA . LEU A 1 314 ? 16.036 -26.572 10.430 1.00 78.31 314 LEU A CA 1
ATOM 2446 C C . LEU A 1 314 ? 15.084 -26.560 9.226 1.00 78.31 314 LEU A C 1
ATOM 2448 O O . LEU A 1 314 ? 15.089 -25.601 8.454 1.00 78.31 314 LEU A O 1
ATOM 2452 N N . ILE A 1 315 ? 14.269 -27.602 9.044 1.00 77.12 315 ILE A N 1
ATOM 2453 C CA . ILE A 1 315 ? 13.279 -27.665 7.957 1.00 77.12 315 ILE A CA 1
ATOM 2454 C C . ILE A 1 315 ? 12.213 -26.591 8.142 1.00 77.12 315 ILE A C 1
ATOM 2456 O O . ILE A 1 315 ? 11.850 -25.923 7.172 1.00 77.12 315 ILE A O 1
ATOM 2460 N N . GLU A 1 316 ? 11.735 -26.392 9.369 1.00 75.50 316 GLU A N 1
ATOM 2461 C CA . GLU A 1 316 ? 10.806 -25.313 9.683 1.00 75.50 316 GLU A CA 1
ATOM 2462 C C . GLU A 1 316 ? 11.427 -23.950 9.363 1.00 75.50 316 GLU A C 1
ATOM 2464 O O . GLU A 1 316 ? 10.798 -23.126 8.696 1.00 75.50 316 GLU A O 1
ATOM 2469 N N . TRP A 1 317 ? 12.692 -23.738 9.726 1.00 80.69 317 TRP A N 1
ATOM 2470 C CA . TRP A 1 317 ? 13.408 -22.508 9.407 1.00 80.69 317 TRP A CA 1
ATOM 2471 C C . TRP A 1 317 ? 13.559 -22.289 7.895 1.00 80.69 317 TRP A C 1
ATOM 2473 O O . TRP A 1 317 ? 13.235 -21.213 7.385 1.00 80.69 317 TRP A O 1
ATOM 2483 N N . ILE A 1 318 ? 13.969 -23.318 7.145 1.00 82.06 318 ILE A N 1
ATOM 2484 C CA . ILE A 1 318 ? 14.037 -23.277 5.675 1.00 82.06 318 ILE A CA 1
ATOM 2485 C C . ILE A 1 318 ? 12.659 -22.941 5.095 1.00 82.06 318 ILE A C 1
ATOM 2487 O O . ILE A 1 318 ? 12.544 -22.123 4.179 1.00 82.06 318 ILE A O 1
ATOM 2491 N N . TRP A 1 319 ? 11.599 -23.531 5.643 1.00 82.56 319 TRP A N 1
ATOM 2492 C CA . TRP A 1 319 ? 10.237 -23.286 5.200 1.00 82.56 319 TRP A CA 1
ATOM 2493 C C . TRP A 1 319 ? 9.779 -21.846 5.461 1.00 82.56 319 TRP A C 1
ATOM 2495 O O . TRP A 1 319 ? 9.169 -21.222 4.588 1.00 82.56 319 TRP A O 1
ATOM 2505 N N . VAL A 1 320 ? 10.127 -21.276 6.617 1.00 80.12 320 VAL A N 1
ATOM 2506 C CA . VAL A 1 320 ? 9.909 -19.854 6.920 1.00 80.12 320 VAL A CA 1
ATOM 2507 C C . VAL A 1 320 ? 10.632 -18.972 5.900 1.00 80.12 320 VAL A C 1
ATOM 2509 O O . VAL A 1 320 ? 10.016 -18.057 5.348 1.00 80.12 320 VAL A O 1
ATOM 2512 N N . VAL A 1 321 ? 11.891 -19.274 5.571 1.00 82.94 321 VAL A N 1
ATOM 2513 C CA . VAL A 1 321 ? 12.648 -18.536 4.546 1.00 82.94 321 VAL A CA 1
ATOM 2514 C C . VAL A 1 321 ? 11.956 -18.619 3.182 1.00 82.94 321 VAL A C 1
ATOM 2516 O O . VAL A 1 321 ? 11.756 -17.589 2.536 1.00 82.94 321 VAL A O 1
ATOM 2519 N N . ILE A 1 322 ? 11.512 -19.807 2.758 1.00 84.81 322 ILE A N 1
ATOM 2520 C CA . ILE A 1 322 ? 10.775 -19.996 1.497 1.00 84.81 322 ILE A CA 1
ATOM 2521 C C . ILE A 1 322 ? 9.483 -19.167 1.485 1.00 84.81 322 ILE A C 1
ATOM 2523 O O . ILE A 1 322 ? 9.210 -18.472 0.503 1.00 84.81 322 ILE A O 1
ATOM 2527 N N . ARG A 1 323 ? 8.706 -19.179 2.577 1.00 82.12 323 ARG A N 1
ATOM 2528 C CA . ARG A 1 323 ? 7.483 -18.366 2.715 1.00 82.12 323 ARG A CA 1
ATOM 2529 C C . ARG A 1 323 ? 7.770 -16.875 2.572 1.00 82.12 323 ARG A C 1
ATOM 2531 O O . ARG A 1 323 ? 7.020 -16.177 1.887 1.00 82.12 323 ARG A O 1
ATOM 2538 N N . VAL A 1 324 ? 8.840 -16.387 3.199 1.00 83.38 324 VAL A N 1
ATOM 2539 C CA . VAL A 1 324 ? 9.257 -14.982 3.099 1.00 83.38 324 VAL A CA 1
ATOM 2540 C C . VAL A 1 324 ? 9.643 -14.642 1.662 1.00 83.38 324 VAL A C 1
ATOM 2542 O O . VAL A 1 324 ? 9.157 -13.648 1.126 1.00 83.38 324 VAL A O 1
ATOM 2545 N N . VAL A 1 325 ? 10.449 -15.478 1.002 1.00 87.62 325 VAL A N 1
ATOM 2546 C CA . VAL A 1 325 ? 10.886 -15.252 -0.385 1.00 87.62 325 VAL A CA 1
ATOM 2547 C C . VAL A 1 325 ? 9.705 -15.265 -1.358 1.00 87.62 325 VAL A C 1
ATOM 2549 O O . VAL A 1 325 ? 9.622 -14.390 -2.222 1.00 87.62 325 VAL A O 1
ATOM 2552 N N . LEU A 1 326 ? 8.766 -16.204 -1.220 1.00 86.88 326 LEU A N 1
ATOM 2553 C CA . LEU A 1 326 ? 7.583 -16.277 -2.084 1.00 86.88 326 LEU A CA 1
ATOM 2554 C C . LEU A 1 326 ? 6.663 -15.067 -1.894 1.00 86.88 326 LEU A C 1
ATOM 2556 O O . LEU A 1 326 ? 6.236 -14.466 -2.881 1.00 86.88 326 LEU A O 1
ATOM 2560 N N . ASN A 1 327 ? 6.419 -14.649 -0.649 1.00 85.56 327 ASN A N 1
ATOM 2561 C CA . ASN A 1 327 ? 5.641 -13.441 -0.376 1.00 85.56 327 ASN A CA 1
ATOM 2562 C C . ASN A 1 327 ? 6.351 -12.174 -0.873 1.00 85.56 327 ASN A C 1
ATOM 2564 O O . ASN A 1 327 ? 5.707 -11.301 -1.452 1.00 85.56 327 ASN A O 1
ATOM 2568 N N . LEU A 1 328 ? 7.676 -12.087 -0.734 1.00 88.56 328 LEU A N 1
ATOM 2569 C CA . LEU A 1 328 ? 8.473 -10.981 -1.272 1.00 88.56 328 LEU A CA 1
ATOM 2570 C C . LEU A 1 328 ? 8.400 -10.927 -2.806 1.00 88.56 328 LEU A C 1
ATOM 2572 O O . LEU A 1 328 ? 8.214 -9.856 -3.384 1.00 88.56 328 LEU A O 1
ATOM 2576 N N . THR A 1 329 ? 8.501 -12.083 -3.462 1.00 89.56 329 THR A N 1
ATOM 2577 C CA . THR A 1 329 ? 8.378 -12.240 -4.920 1.00 89.56 329 THR A CA 1
ATOM 2578 C C . THR A 1 329 ? 6.996 -11.788 -5.390 1.00 89.56 329 THR A C 1
ATOM 2580 O O . THR A 1 329 ? 6.884 -10.999 -6.332 1.00 89.56 329 THR A O 1
ATOM 2583 N N . PHE A 1 330 ? 5.943 -12.217 -4.694 1.00 89.25 330 PHE A N 1
ATOM 2584 C CA . PHE A 1 330 ? 4.574 -11.820 -4.998 1.00 89.25 330 PHE A CA 1
ATOM 2585 C C . PHE A 1 330 ? 4.336 -10.320 -4.766 1.00 89.25 330 PHE A C 1
ATOM 2587 O O . PHE A 1 330 ? 3.734 -9.655 -5.607 1.00 89.25 330 PHE A O 1
ATOM 2594 N N . LEU A 1 331 ? 4.874 -9.743 -3.690 1.00 88.88 331 LEU A N 1
ATOM 2595 C CA . LEU A 1 331 ? 4.819 -8.298 -3.457 1.00 88.88 331 LEU A CA 1
ATOM 2596 C C . LEU A 1 331 ? 5.519 -7.520 -4.575 1.00 88.88 331 LEU A C 1
ATOM 2598 O O . LEU A 1 331 ? 4.956 -6.553 -5.087 1.00 88.88 331 LEU A O 1
ATOM 2602 N N . CYS A 1 332 ? 6.701 -7.962 -5.014 1.00 90.69 332 CYS A N 1
ATOM 2603 C CA . CYS A 1 332 ? 7.381 -7.370 -6.167 1.00 90.69 332 CYS A CA 1
ATOM 2604 C C . CYS A 1 332 ? 6.487 -7.413 -7.414 1.00 90.69 332 CYS A C 1
ATOM 2606 O O . CYS A 1 332 ? 6.359 -6.407 -8.110 1.00 90.69 332 CYS A O 1
ATOM 2608 N N . PHE A 1 333 ? 5.808 -8.534 -7.665 1.00 90.94 333 PHE A N 1
ATOM 2609 C CA . PHE A 1 333 ? 4.857 -8.657 -8.769 1.00 90.94 333 PHE A CA 1
ATOM 2610 C C . PHE A 1 333 ? 3.698 -7.649 -8.657 1.00 90.94 333 PHE A C 1
ATOM 2612 O O . PHE A 1 333 ? 3.415 -6.931 -9.619 1.00 90.94 333 PHE A O 1
ATOM 2619 N N . VAL A 1 334 ? 3.086 -7.515 -7.475 1.00 90.94 334 VAL A N 1
ATOM 2620 C CA . VAL A 1 334 ? 2.020 -6.530 -7.208 1.00 90.94 334 VAL A CA 1
ATOM 2621 C C . VAL A 1 334 ? 2.509 -5.099 -7.449 1.00 90.94 334 VAL A C 1
ATOM 2623 O O . VAL A 1 334 ? 1.828 -4.313 -8.110 1.00 90.94 334 VAL A O 1
ATOM 2626 N N . PHE A 1 335 ? 3.715 -4.754 -6.995 1.00 90.50 335 PHE A N 1
ATOM 2627 C CA . PHE A 1 335 ? 4.306 -3.445 -7.279 1.00 90.50 335 PHE A CA 1
ATOM 2628 C C . PHE A 1 335 ? 4.579 -3.223 -8.767 1.00 90.50 335 PHE A C 1
ATOM 2630 O O . PHE A 1 335 ? 4.411 -2.105 -9.260 1.00 90.50 335 PHE A O 1
ATOM 2637 N N . GLY A 1 336 ? 4.938 -4.281 -9.494 1.00 89.94 336 GLY A N 1
ATOM 2638 C CA . GLY A 1 336 ? 5.016 -4.282 -10.950 1.00 89.94 336 GLY A CA 1
ATOM 2639 C C . GLY A 1 336 ? 3.698 -3.867 -11.597 1.00 89.94 336 GLY A C 1
ATOM 2640 O O . GLY A 1 336 ? 3.687 -2.972 -12.441 1.00 89.94 336 GLY A O 1
ATOM 2641 N N . ILE A 1 337 ? 2.581 -4.448 -11.151 1.00 91.31 337 ILE A N 1
ATOM 2642 C CA . ILE A 1 337 ? 1.239 -4.089 -11.634 1.00 91.31 337 ILE A CA 1
ATOM 2643 C C . ILE A 1 337 ? 0.944 -2.612 -11.345 1.00 91.31 337 ILE A C 1
ATOM 2645 O O . ILE A 1 337 ? 0.506 -1.890 -12.241 1.00 91.31 337 ILE A O 1
ATOM 2649 N N . ILE A 1 338 ? 1.217 -2.133 -10.126 1.00 90.81 338 ILE A N 1
ATOM 2650 C CA . ILE A 1 338 ? 0.978 -0.729 -9.751 1.00 90.81 338 ILE A CA 1
ATOM 2651 C C . ILE A 1 338 ? 1.802 0.216 -10.634 1.00 90.81 338 ILE A C 1
ATOM 2653 O O . ILE A 1 338 ? 1.267 1.194 -11.161 1.00 90.81 338 ILE A O 1
ATOM 2657 N N . ALA A 1 339 ? 3.087 -0.080 -10.840 1.00 90.00 339 ALA A N 1
ATOM 2658 C CA . ALA A 1 339 ? 3.954 0.737 -11.679 1.00 90.00 339 ALA A CA 1
ATOM 2659 C C . ALA A 1 339 ? 3.525 0.718 -13.154 1.00 90.00 339 ALA A C 1
ATOM 2661 O O . ALA A 1 339 ? 3.511 1.767 -13.797 1.00 90.00 339 ALA A O 1
ATOM 2662 N N . GLY A 1 340 ? 3.129 -0.444 -13.682 1.00 89.25 340 GLY A N 1
ATOM 2663 C CA . GLY A 1 340 ? 2.619 -0.584 -15.045 1.00 89.25 340 GLY A CA 1
ATOM 2664 C C . GLY A 1 340 ? 1.296 0.156 -15.263 1.00 89.25 340 GLY A C 1
ATOM 2665 O O . GLY A 1 340 ? 1.132 0.837 -16.279 1.00 89.25 340 GLY A O 1
ATOM 2666 N N . LEU A 1 341 ? 0.394 0.113 -14.277 1.00 89.69 341 LEU A N 1
ATOM 2667 C CA . LEU A 1 341 ? -0.846 0.888 -14.276 1.00 89.69 341 LEU A CA 1
ATOM 2668 C C . LEU A 1 341 ? -0.547 2.391 -14.251 1.00 89.69 341 LEU A C 1
ATOM 2670 O O . LEU A 1 341 ? -1.072 3.132 -15.083 1.00 89.69 341 LEU A O 1
ATOM 2674 N N . GLY A 1 342 ? 0.329 2.832 -13.344 1.00 86.69 342 GLY A N 1
ATOM 2675 C CA . GLY A 1 342 ? 0.774 4.222 -13.253 1.00 86.69 342 GLY A CA 1
ATOM 2676 C C . GLY A 1 342 ? 1.386 4.711 -14.566 1.00 86.69 342 GLY A C 1
ATOM 2677 O O . GLY A 1 342 ? 0.996 5.760 -15.075 1.00 86.69 342 GLY A O 1
ATOM 2678 N N . GLY A 1 343 ? 2.270 3.918 -15.174 1.00 86.50 343 GLY A N 1
ATOM 2679 C CA . GLY A 1 343 ? 2.866 4.217 -16.473 1.00 86.50 343 GLY A CA 1
ATOM 2680 C C . GLY A 1 343 ? 1.845 4.318 -17.602 1.00 86.50 343 GLY A C 1
ATOM 2681 O O . GLY A 1 343 ? 1.889 5.267 -18.384 1.00 86.50 343 GLY A O 1
ATOM 2682 N N . SER A 1 344 ? 0.888 3.387 -17.669 1.00 86.69 344 SER A N 1
ATOM 2683 C CA . SER A 1 344 ? -0.193 3.428 -18.662 1.00 86.69 344 SER A CA 1
ATOM 2684 C C . SER A 1 344 ? -1.067 4.674 -18.511 1.00 86.69 344 SER A C 1
ATOM 2686 O O . SER A 1 344 ? -1.338 5.355 -19.500 1.00 86.69 344 SER A O 1
ATOM 2688 N N . LEU A 1 345 ? -1.465 5.019 -17.282 1.00 85.00 345 LEU A N 1
ATOM 2689 C CA . LEU A 1 345 ? -2.248 6.228 -17.008 1.00 85.00 345 LEU A CA 1
ATOM 2690 C C . LEU A 1 345 ? -1.495 7.490 -17.436 1.00 85.00 345 LEU A C 1
ATOM 2692 O O . LEU A 1 345 ? -2.083 8.392 -18.034 1.00 85.00 345 LEU A O 1
ATOM 2696 N N . VAL A 1 346 ? -0.185 7.528 -17.190 1.00 83.81 346 VAL A N 1
ATOM 2697 C CA . VAL A 1 346 ? 0.675 8.627 -17.626 1.00 83.81 346 VAL A CA 1
ATOM 2698 C C . VAL A 1 346 ? 0.728 8.718 -19.155 1.00 83.81 346 VAL A C 1
ATOM 2700 O O . VAL A 1 346 ? 0.496 9.802 -19.689 1.00 83.81 346 VAL A O 1
ATOM 2703 N N . ARG A 1 347 ? 0.923 7.609 -19.880 1.00 82.88 347 ARG A N 1
ATOM 2704 C CA . ARG A 1 347 ? 0.912 7.604 -21.358 1.00 82.88 347 ARG A CA 1
ATOM 2705 C C . ARG A 1 347 ? -0.441 8.039 -21.930 1.00 82.88 347 ARG A C 1
ATOM 2707 O O . ARG A 1 347 ? -0.497 8.865 -22.834 1.00 82.88 347 ARG A O 1
ATOM 2714 N N . GLN A 1 348 ? -1.540 7.526 -21.380 1.00 78.19 348 GLN A N 1
ATOM 2715 C CA . GLN A 1 348 ? -2.899 7.828 -21.853 1.00 78.19 348 GLN A CA 1
ATOM 2716 C C . GLN A 1 348 ? -3.355 9.257 -21.528 1.00 78.19 348 GLN A C 1
ATOM 2718 O O . GLN A 1 348 ? -4.275 9.764 -22.165 1.00 78.19 348 GLN A O 1
ATOM 2723 N N . SER A 1 349 ? -2.714 9.918 -20.562 1.00 73.44 349 SER A N 1
ATOM 2724 C CA . SER A 1 349 ? -2.992 11.320 -20.232 1.00 73.44 349 SER A CA 1
ATOM 2725 C C . SER A 1 349 ? -2.463 12.321 -21.264 1.00 73.44 349 SER A C 1
ATOM 2727 O O . SER A 1 349 ? -2.763 13.507 -21.157 1.00 73.44 349 SER A O 1
ATOM 2729 N N . GLY A 1 350 ? -1.651 11.878 -22.233 1.00 66.62 350 GLY A N 1
ATOM 2730 C CA . GLY A 1 350 ? -1.006 12.762 -23.208 1.00 66.62 350 GLY A CA 1
ATOM 2731 C C . GLY A 1 350 ? 0.105 13.641 -22.620 1.00 66.62 350 GLY A C 1
ATOM 2732 O O . GLY A 1 350 ? 0.736 14.384 -23.355 1.00 66.62 350 GLY A O 1
ATOM 2733 N N . LEU A 1 351 ? 0.399 13.535 -21.316 1.00 64.75 351 LEU A N 1
ATOM 2734 C CA . LEU A 1 351 ? 1.456 14.302 -20.638 1.00 64.75 351 LEU A CA 1
ATOM 2735 C C . LEU A 1 351 ? 2.888 13.861 -20.985 1.00 64.75 351 LEU A C 1
ATOM 2737 O O . LEU A 1 351 ? 3.844 14.410 -20.443 1.00 64.75 351 LEU A O 1
ATOM 2741 N N . VAL A 1 352 ? 3.027 12.808 -21.786 1.00 58.72 352 VAL A N 1
ATOM 2742 C CA . VAL A 1 352 ? 4.307 12.247 -22.245 1.00 58.72 352 VAL A CA 1
ATOM 2743 C C . VAL A 1 352 ? 4.379 12.248 -23.782 1.00 58.72 352 VAL A C 1
ATOM 2745 O O . VAL A 1 352 ? 5.259 11.621 -24.351 1.00 58.72 352 VAL A O 1
ATOM 2748 N N . GLY A 1 353 ? 3.458 12.947 -24.460 1.00 53.88 353 GLY A N 1
ATOM 2749 C CA . GLY A 1 353 ? 3.647 13.299 -25.869 1.00 53.88 353 GLY A CA 1
ATOM 2750 C C . GLY A 1 353 ? 4.664 14.434 -25.980 1.00 53.88 353 GLY A C 1
ATOM 2751 O O . GLY A 1 353 ? 4.589 15.355 -25.168 1.00 53.88 353 GLY A O 1
ATOM 2752 N N . ASP A 1 354 ? 5.596 14.284 -26.923 1.00 41.53 354 ASP A N 1
ATOM 2753 C CA . ASP A 1 354 ? 6.779 15.126 -27.184 1.00 41.53 354 ASP A CA 1
ATOM 2754 C C . ASP A 1 354 ? 6.579 16.643 -27.042 1.00 41.53 354 ASP A C 1
ATOM 2756 O O . ASP A 1 354 ? 5.581 17.176 -27.588 1.00 41.53 354 ASP A O 1
#

Radius of gyration: 27.74 Å; chains: 1; bounding box: 76×71×80 Å

Foldseek 3Di:
DDDPDPDQLDQPLVVLLCLLLVQLPVCLVVLCLQQLPLVVVLVVCVLCVLQVLVCVVVVHRGDCVRDPSVVSVVVCVVCVVVCCVPPVPVVVVVVVVSVLSNLQSLLQRLLQLLQCLQPVDHDDPHSDDRRDDPLSVLLSVLVCCLVVCLCVVQVVVLVVVVVVLVVVVVVQQVDWDFDDPDPPDPPDTDTDRSPPCPPVSVVVNVVSVVVSVVSSLLSCQLSVLLSLCSSNDDDPDDPCSSVLSNSCCPPPNVVSVSVSVVVVVVVLVVVVCCVPVPVLVVVVVVVVVVVVCVCVVPCCCVVVDPPCVVVVVVVVVVSVVVSVVVVSSSVSSVSSSVSSSSSSSSNSSCVNPD

Sequence (354 aa):
MQEWGPGRMRINFYRSVTDAWGFAVHRFSLIARLAWFPVLLIIMMSLLLPYVLLTILNGQVVTITDISLADAATAIAKNQALLWEQHFGTMLALNVLSYVFSTLMYASFLVPLIRYTARGIEPSHRSVVLHIGPRHFKFLGATLLTVGSIFLLLWMPVMISTFFIDSHVADAMNTKYAVFPDADSLHSVEIVSGLESALGFALLKGVLRIVAVVSVLYFSLRFFAVPFFAGVREKGDSYHSIKASWALTRSWNAAKLACGLLVLGIAILIVTYLLNVYVLTLTATALQTMYALAFSSTGVMGTLGQDMAWVLDLIEWIWVVIRVVLNLTFLCFVFGIIAGLGGSLVRQSGLVGD

Organism: NCBI:txid1526572

Secondary structure (DSSP, 8-state):
-----S------HHHHHHHHHHHHHHTHHHHHHHHHHHHHHHHHHHHHHHHHHHHHHHSS---TTTS-HHHHHHHHHHHHHHHHHHSHHHHHHHHHHHHHHHHHHHHHHHHHHHHHHHH--PPPS-SS----SHHHHHHHHHHHHHHHHHIIIIIHHHHHHHHHHHHHHHHHHH-EEEE-SSTT-TT--EEEES-S-HHHHHHHHHHHHHHHHHHHHHHHHHHTTHHHHHHH--TT--S-HHHHHHHHT-THHHHHHHHHHHHHHHHHHHHHHIIIIIIHHHHHHHHHHHHHHHHHHS-HHHHS-GGGHHHHHHHHHHHHHHHHHHHHHHHHHHHHHHHHHHHHHHHHTTTT--

pLDDT: mean 78.97, std 11.88, range [28.64, 92.62]